Protein AF-A0A8H3GMM2-F1 (afdb_monomer)

Radius of gyration: 21.3 Å; Cα contacts (8 Å, |Δi|>4): 516; chains: 1; bounding box: 54×51×52 Å

Sequence (327 aa):
MKARFFEGESNNELSYSRAIATLKAYPKAIKDAGEVRKLPYIGPKIQKLIEEYLKTGKIAEAHKVTVSERFQVLSLLTQVHGVGAAKAREHYAVGHKTLQDLIKYYGAKAEAGTHLGIFAALQLHDEINTTIPREEVKTIAKNVFDELSTIQPGCEYTICGGYRRGKSYSNDIDIIFTHRKMGLERHLCTKFVERLKEIGMVKHVLNHSAYTSNHEGTHGHQHKSRACMDVLDKALVILKPKDSLHRRVDLIFAPYSVYWTAIVGWTGSKQFERDLRIHAKQQGLKFDSGGITRLRDSKPIVAYSEEEVFSKLGLKYVEPEFRNADV

Secondary structure (DSSP, 8-state):
-HHHHHHT-HHHHHHHHHHHHHHHT-SS---SGGGGTTSTT--HHHHHHHHHHHHHSS-HHHHHHHT-HHHHHHHHHTTSTT--HHHHHHHHHTT--SHHHHHHHHHHHHHTT--HHHHHHHHTHHHHTS-EEHHHHHHHHHHHHHHHHHHSTTEEEEE-HHHHTT-SEESSEEEEEEESSTTTTTTHHHHHHHHHHHTT-EEEEEEEE-HHHH----TTS----TT----SEEEEEEE--TTS--EEEEEEE--GGGHHHHHHHHH--HHHHHHHHHHHHHTTEEEETTEEEETTT--EE--SSHHHHHHHTT-----GGG-----

Nearest PDB structures (foldseek):
  4k4h-assembly2_E  TM=8.941E-01  e=8.086E-24  Homo sapiens
  4k4i-assembly3_I  TM=8.897E-01  e=7.648E-24  Homo sapiens
  4k4h-assembly3_I  TM=8.682E-01  e=5.787E-24  Homo sapiens
  3hw8-assembly1_A  TM=8.323E-01  e=1.130E-23  Homo sapiens
  5cj7-assembly1_A  TM=8.708E-01  e=2.185E-19  Homo sapiens

Solvent-accessible surface area (backbone atoms only — not comparable to full-atom values): 17585 Å² total; per-residue (Å²): 78,71,68,32,47,53,72,66,39,57,71,60,18,49,49,41,48,47,27,49,25,48,58,71,68,45,95,61,87,82,86,52,50,74,83,48,50,86,43,74,66,38,45,76,70,54,40,52,50,45,45,42,27,75,75,66,77,46,49,69,72,58,50,58,45,67,73,31,66,68,50,47,32,42,57,55,46,43,69,36,56,92,29,47,45,67,54,22,47,56,39,44,74,75,67,45,68,49,71,65,49,49,46,56,56,30,43,60,36,33,77,72,75,36,62,52,42,40,35,51,34,55,77,41,40,73,46,35,69,49,67,40,46,54,69,58,51,52,51,52,53,47,56,55,48,55,56,48,42,75,79,44,72,74,54,49,77,46,70,26,23,51,56,47,32,64,40,68,54,22,69,56,41,37,37,41,34,32,22,82,60,75,72,69,53,52,59,39,58,60,56,48,54,51,50,33,41,76,74,56,38,42,73,46,68,65,44,79,44,53,46,54,60,75,36,98,67,60,81,55,76,69,83,66,58,100,80,64,84,64,54,53,21,32,37,35,30,32,30,42,53,87,99,52,64,44,38,39,35,37,43,32,43,32,58,43,69,23,35,31,36,30,50,54,48,53,28,33,26,72,52,38,47,52,52,51,33,54,50,22,46,75,73,48,26,44,53,48,32,59,27,35,24,35,64,91,74,36,50,74,52,75,37,92,36,58,56,44,48,26,48,76,61,75,40,78,70,73,62,51,59,77,27,67,30,54,136

Mean predicted aligned error: 4.94 Å

Organism: NCBI:txid456999

InterPro domains:
  IPR002008 DNA polymerase family X, beta-like [PR00870] (41-58)
  IPR002008 DNA polymerase family X, beta-like [PR00870] (159-178)
  IPR002008 DNA polymerase family X, beta-like [PR00870] (247-255)
  IPR002008 DNA polymerase family X, beta-like [PR00870] (262-269)
  IPR002008 DNA polymerase family X, beta-like [PR00870] (306-323)
  IPR002054 DNA-directed DNA polymerase X [SM00483] (1-324)
  IPR002054 DNA-directed DNA polymerase X [cd00141] (3-323)
  IPR010996 Crossover junction endonuclease MUS81-like, HHH domain [PF14716] (10-58)
  IPR018944 DNA polymerase lambda, fingers domain [PF10391] (76-106)
  IPR022312 DNA polymerase family X [PR00869] (82-99)
  IPR022312 DNA polymerase family X [PR00869] (158-172)
  IPR022312 DNA polymerase family X [PR00869] (172-180)
  IPR022312 DNA polymerase family X [PR00869] (248-257)
  IPR022312 DNA polymerase family X [PR00869] (264-277)
  IPR022312 DNA polymerase family X [PR00869] (305-323)
  IPR022312 DNA polymerase family X [PTHR11276] (6-324)
  IPR027421 DNA polymerase lambda lyase domain superfamily [G3DSA:1.10.150.110] (1-67)
  IPR027421 DNA polymerase lambda lyase domain superfamily [SSF47802] (6-64)
  IPR028207 DNA polymerase beta, palm domain [PF14792] (132-255)
  IPR029398 DNA polymerase beta, thumb domain [PF14791] (262-324)

Foldseek 3Di:
DLVCQLVVVVVVVLLVLQVLLQQVPPPDDDLALVVCCPPPSCDPVNSVQVVCCNVPVDGPVVVVLVPDLSNQQLVQQCLQPPCGSVNSVVCVVVPNRDLVSVLVVVVVVVVVVPPVLSNVSSVQVVLLQPWAFLVRLVVVQVVLVVLLCVVPPQKDKDWAAPSQLPDRTHSATEMEIEHQPFPSLACSLVVSVVVCVVVPFFPDWNDWARQVNVDPDQPQDDPDDPPDQDRWTKTFTFTDPPPGGTYTYIYTYAYQQLRQLLRDQRNADPSLQVVLQVLQVVVQWGGHSSAIAGNVPRHGDGDNHNCRVQVVSVHGDDRSNSRCSGD

Structure (mmCIF, N/CA/C/O backbone):
data_AF-A0A8H3GMM2-F1
#
_entry.id   AF-A0A8H3GMM2-F1
#
loop_
_atom_site.group_PDB
_atom_site.id
_atom_site.type_symbol
_atom_site.label_atom_id
_atom_site.label_alt_id
_atom_site.label_comp_id
_atom_site.label_asym_id
_atom_site.label_entity_id
_atom_site.label_seq_id
_atom_site.pdbx_PDB_ins_code
_atom_site.Cartn_x
_atom_site.Cartn_y
_atom_site.Cartn_z
_atom_site.occupancy
_atom_site.B_iso_or_equiv
_atom_site.auth_seq_id
_atom_site.auth_comp_id
_atom_site.auth_asym_id
_atom_site.auth_atom_id
_atom_site.pdbx_PDB_model_num
ATOM 1 N N . MET A 1 1 ? -7.721 1.721 15.939 1.00 91.56 1 MET A N 1
ATOM 2 C CA . MET A 1 1 ? -6.695 1.220 14.994 1.00 91.56 1 MET A CA 1
ATOM 3 C C . MET A 1 1 ? -5.486 2.155 14.890 1.00 91.56 1 MET A C 1
ATOM 5 O O . MET A 1 1 ? -4.470 1.811 15.471 1.00 91.56 1 MET A O 1
ATOM 9 N N . LYS A 1 2 ? -5.577 3.336 14.243 1.00 93.38 2 LYS A N 1
ATOM 10 C CA . LYS A 1 2 ? -4.419 4.232 13.986 1.00 93.38 2 LYS A CA 1
ATOM 11 C C . LYS A 1 2 ? -3.572 4.573 15.223 1.00 93.38 2 LYS A C 1
ATOM 13 O O . LYS A 1 2 ? -2.356 4.510 15.150 1.00 93.38 2 LYS A O 1
ATOM 18 N N . ALA A 1 3 ? -4.196 4.841 16.372 1.00 94.75 3 ALA A N 1
ATOM 19 C CA . ALA A 1 3 ? -3.457 5.098 17.616 1.00 94.75 3 ALA A CA 1
ATOM 20 C C . ALA A 1 3 ? -2.520 3.936 17.992 1.00 94.75 3 ALA A C 1
ATOM 22 O O . ALA A 1 3 ? -1.364 4.144 18.323 1.00 94.75 3 ALA A O 1
ATOM 23 N N . ARG A 1 4 ? -3.006 2.696 17.858 1.00 95.31 4 ARG A N 1
ATOM 24 C CA . ARG A 1 4 ? -2.248 1.473 18.159 1.00 95.31 4 ARG A CA 1
ATOM 25 C C . ARG A 1 4 ? -1.063 1.305 17.203 1.00 95.31 4 ARG A C 1
ATOM 27 O O . ARG A 1 4 ? 0.028 0.967 17.643 1.00 95.31 4 ARG A O 1
ATOM 34 N N . PHE A 1 5 ? -1.259 1.628 15.922 1.00 93.81 5 PHE A N 1
ATOM 35 C CA . PHE A 1 5 ? -0.178 1.686 14.931 1.00 93.81 5 PHE A CA 1
ATOM 36 C C . PHE A 1 5 ? 0.909 2.698 15.335 1.00 93.81 5 PHE A C 1
ATOM 38 O O . PHE A 1 5 ? 2.096 2.367 15.342 1.00 93.81 5 PHE A O 1
ATOM 45 N N . PHE A 1 6 ? 0.511 3.909 15.737 1.00 95.12 6 PHE A N 1
ATOM 46 C CA . PHE A 1 6 ? 1.449 4.950 16.163 1.00 95.12 6 PHE A CA 1
ATOM 47 C C . PHE A 1 6 ? 2.220 4.594 17.432 1.00 95.12 6 PHE A C 1
ATOM 49 O O . PHE A 1 6 ? 3.385 4.964 17.530 1.00 95.12 6 PHE A O 1
ATOM 56 N N . GLU A 1 7 ? 1.642 3.811 18.342 1.00 94.56 7 GLU A N 1
ATOM 57 C CA . GLU A 1 7 ? 2.340 3.323 19.540 1.00 94.56 7 GLU A CA 1
ATOM 58 C C . GLU A 1 7 ? 3.123 2.017 19.318 1.00 94.56 7 GLU A C 1
ATOM 60 O O . GLU A 1 7 ? 3.817 1.545 20.211 1.00 94.56 7 GLU A O 1
ATOM 65 N N . GLY A 1 8 ? 3.073 1.424 18.119 1.00 92.81 8 GLY A N 1
ATOM 66 C CA . GLY A 1 8 ? 3.756 0.154 17.835 1.00 92.81 8 GLY A CA 1
ATOM 67 C C . GLY A 1 8 ? 3.056 -1.080 18.421 1.00 92.81 8 GLY A C 1
ATOM 68 O O . GLY A 1 8 ? 3.614 -2.177 18.411 1.00 92.81 8 GLY A O 1
ATOM 69 N N . GLU A 1 9 ? 1.810 -0.936 18.870 1.00 93.88 9 GLU A N 1
ATOM 70 C CA . GLU A 1 9 ? 0.962 -2.002 19.411 1.00 93.88 9 GLU A CA 1
ATOM 71 C C . GLU A 1 9 ? 0.343 -2.842 18.274 1.00 93.88 9 GLU A C 1
ATOM 73 O O . GLU A 1 9 ? -0.871 -2.864 18.055 1.00 93.88 9 GLU A O 1
ATOM 78 N N . SER A 1 10 ? 1.196 -3.531 17.511 1.00 90.19 10 SER A N 1
ATOM 79 C CA . SER A 1 10 ? 0.830 -4.218 16.257 1.00 90.19 10 SER A CA 1
ATOM 80 C C . SER A 1 10 ? -0.279 -5.275 16.396 1.00 90.19 10 SER A C 1
ATOM 82 O O . SER A 1 10 ? -1.122 -5.414 15.506 1.00 90.19 10 SER A O 1
ATOM 84 N N . ASN A 1 11 ? -0.331 -6.002 17.518 1.00 91.44 11 ASN A N 1
ATOM 85 C CA . ASN A 1 11 ? -1.394 -6.978 17.787 1.00 91.44 11 ASN A CA 1
ATOM 86 C C . ASN A 1 11 ? -2.755 -6.295 17.977 1.00 91.44 11 ASN A C 1
ATOM 88 O O . ASN A 1 11 ? -3.771 -6.753 17.449 1.00 91.44 11 ASN A O 1
ATOM 92 N N . ASN A 1 12 ? -2.777 -5.178 18.705 1.00 92.88 12 ASN A N 1
ATOM 93 C CA . ASN A 1 12 ? -3.987 -4.401 18.936 1.00 92.88 12 ASN A CA 1
ATOM 94 C C . ASN A 1 12 ? -4.443 -3.722 17.646 1.00 92.88 12 ASN A C 1
ATOM 96 O O . ASN A 1 12 ? -5.627 -3.783 17.326 1.00 92.88 12 ASN A O 1
ATOM 100 N N . GLU A 1 13 ? -3.518 -3.120 16.891 1.00 93.69 13 GLU A N 1
ATOM 101 C CA . GLU A 1 13 ? -3.788 -2.574 15.557 1.00 93.69 13 GLU A CA 1
ATOM 102 C C . GLU A 1 13 ? -4.506 -3.610 14.687 1.00 93.69 13 GLU A C 1
ATOM 104 O O . GLU A 1 13 ? -5.616 -3.343 14.232 1.00 93.69 13 GLU A O 1
ATOM 109 N N . LEU A 1 14 ? -3.921 -4.804 14.546 1.00 92.31 14 LEU A N 1
ATOM 110 C CA . LEU A 1 14 ? -4.480 -5.885 13.739 1.00 92.31 14 LEU A CA 1
ATOM 111 C C . LEU A 1 14 ? -5.877 -6.312 14.195 1.00 92.31 14 LEU A C 1
ATOM 113 O O . LEU A 1 14 ? -6.745 -6.558 13.360 1.00 92.31 14 LEU A O 1
ATOM 117 N N . SER A 1 15 ? -6.089 -6.431 15.507 1.00 94.12 15 SER A N 1
ATOM 118 C CA . SER A 1 15 ? -7.394 -6.798 16.064 1.00 94.12 15 SER A CA 1
ATOM 119 C C . SER A 1 15 ? -8.472 -5.797 15.635 1.00 94.12 15 SER A C 1
ATOM 121 O O . SER A 1 15 ? -9.523 -6.194 15.131 1.00 94.12 15 SER A O 1
ATOM 123 N N . TYR A 1 16 ? -8.172 -4.494 15.715 1.00 95.38 16 TYR A N 1
ATOM 124 C CA . TYR A 1 16 ? -9.073 -3.462 15.202 1.00 95.38 16 TYR A CA 1
ATOM 125 C C . TYR A 1 16 ? -9.248 -3.530 13.679 1.00 95.38 16 TYR A C 1
ATOM 127 O O . TYR A 1 16 ? -10.376 -3.401 13.218 1.00 95.38 16 TYR A O 1
ATOM 135 N N . SER A 1 17 ? -8.181 -3.734 12.897 1.00 94.94 17 SER A N 1
ATOM 136 C CA . SER A 1 17 ? -8.274 -3.827 11.428 1.00 94.94 17 SER A CA 1
ATOM 137 C C . SER A 1 17 ? -9.192 -4.966 10.982 1.00 94.94 17 SER A C 1
ATOM 139 O O . SER A 1 17 ? -10.033 -4.779 10.109 1.00 94.94 17 SER A O 1
ATOM 141 N N . ARG A 1 18 ? -9.087 -6.133 11.626 1.00 95.69 18 ARG A N 1
ATOM 142 C CA . ARG A 1 18 ? -9.942 -7.294 11.346 1.00 95.69 18 ARG A CA 1
ATOM 143 C C . ARG A 1 18 ? -11.395 -7.080 11.747 1.00 95.69 18 ARG A C 1
ATOM 145 O O . ARG A 1 18 ? -12.295 -7.467 11.002 1.00 95.69 18 ARG A O 1
ATOM 152 N N . ALA A 1 19 ? -11.629 -6.450 12.897 1.00 96.00 19 ALA A N 1
ATOM 153 C CA . ALA A 1 19 ? -12.972 -6.064 13.305 1.00 96.00 19 ALA A CA 1
ATOM 154 C C . ALA A 1 19 ? -13.592 -5.088 12.292 1.00 96.00 19 ALA A C 1
ATOM 156 O O .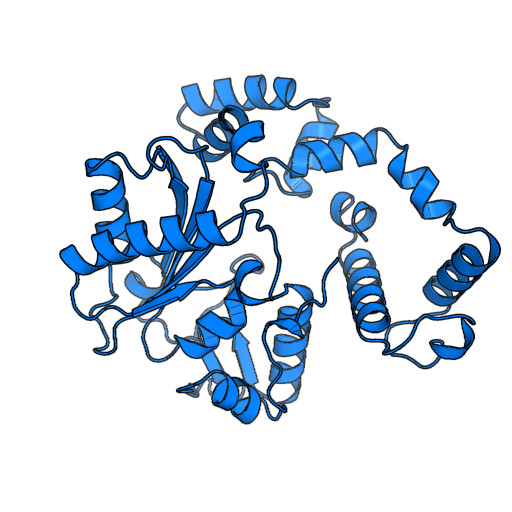 ALA A 1 19 ? -14.711 -5.307 11.847 1.00 96.00 19 ALA A O 1
ATOM 157 N N . ILE A 1 20 ? -12.847 -4.063 11.861 1.00 95.81 20 ILE A N 1
ATOM 158 C CA . ILE A 1 20 ? -13.296 -3.104 10.841 1.00 95.81 20 ILE A CA 1
ATOM 159 C C . ILE A 1 20 ? -13.638 -3.822 9.533 1.00 95.81 20 ILE A C 1
ATOM 161 O O . ILE A 1 20 ? -14.737 -3.633 9.025 1.00 95.81 20 ILE A O 1
ATOM 165 N N . ALA A 1 21 ? -12.750 -4.679 9.021 1.00 96.25 21 ALA A N 1
ATOM 166 C CA . ALA A 1 21 ? -12.996 -5.442 7.796 1.00 96.25 21 ALA A CA 1
ATOM 167 C C . ALA A 1 21 ? -14.279 -6.284 7.887 1.00 96.25 21 ALA A C 1
ATOM 169 O O . ALA A 1 21 ? -15.097 -6.280 6.969 1.00 96.25 21 ALA A O 1
ATOM 170 N N . THR A 1 22 ? -14.484 -6.949 9.026 1.00 95.88 22 THR A N 1
ATOM 171 C CA . THR A 1 22 ? -15.677 -7.766 9.287 1.00 95.88 22 THR A CA 1
ATOM 172 C C . THR A 1 22 ? -16.950 -6.923 9.294 1.00 95.88 22 THR A C 1
ATOM 174 O O . THR A 1 22 ? -17.943 -7.305 8.682 1.00 95.88 22 THR A O 1
ATOM 177 N N . LEU A 1 23 ? -16.923 -5.759 9.950 1.00 95.62 23 LEU A N 1
ATOM 178 C CA . LEU A 1 23 ? -18.069 -4.850 10.002 1.00 95.62 23 LEU A CA 1
ATOM 179 C C . LEU A 1 23 ? -18.362 -4.218 8.633 1.00 95.62 23 LEU A C 1
ATOM 181 O O . LEU A 1 23 ? -19.525 -4.090 8.273 1.00 95.62 23 LEU A O 1
ATOM 185 N N . LYS A 1 24 ? -17.335 -3.875 7.841 1.00 94.81 24 LYS A N 1
ATOM 186 C CA . LYS A 1 24 ? -17.501 -3.351 6.471 1.00 94.81 24 LYS A CA 1
ATOM 187 C C . LYS A 1 24 ? -18.131 -4.366 5.520 1.00 94.81 24 LYS A C 1
ATOM 189 O O . LYS A 1 24 ? -18.857 -3.973 4.616 1.00 94.81 24 LYS A O 1
ATOM 194 N N . ALA A 1 25 ? -17.835 -5.649 5.711 1.00 94.06 25 ALA A N 1
ATOM 195 C CA . ALA A 1 25 ? -18.414 -6.731 4.921 1.00 94.06 25 ALA A CA 1
ATOM 196 C C . ALA A 1 25 ? -19.846 -7.093 5.354 1.00 94.06 25 ALA A C 1
ATOM 198 O O . ALA A 1 25 ? -20.497 -7.908 4.701 1.00 94.06 25 ALA A O 1
ATOM 199 N N . TYR A 1 26 ? -20.343 -6.525 6.458 1.00 95.25 26 TYR A N 1
ATOM 200 C CA . TYR A 1 26 ? -21.696 -6.796 6.920 1.00 95.25 26 TYR A CA 1
ATOM 201 C C . TYR A 1 26 ? -22.717 -6.171 5.948 1.00 95.25 26 TYR A C 1
ATOM 203 O O . TYR A 1 26 ? -22.625 -4.982 5.647 1.00 95.25 26 TYR A O 1
ATOM 211 N N . PRO A 1 27 ? -23.702 -6.936 5.440 1.00 94.06 27 PRO A N 1
ATOM 212 C CA . PRO A 1 27 ? -24.481 -6.547 4.258 1.00 94.06 27 PRO A CA 1
ATOM 213 C C . PRO A 1 27 ? -25.530 -5.452 4.502 1.00 94.06 27 PRO A C 1
ATOM 215 O O . PRO A 1 27 ? -26.205 -5.023 3.570 1.00 94.06 27 PRO A O 1
ATOM 218 N N . LYS A 1 28 ? -25.724 -5.021 5.749 1.00 94.94 28 LYS A N 1
ATOM 219 C CA . LYS A 1 28 ? -26.741 -4.040 6.139 1.00 94.94 28 LYS A CA 1
ATOM 220 C C . LYS A 1 28 ? -26.215 -3.139 7.249 1.00 94.94 28 LYS A C 1
ATOM 222 O O . LYS A 1 28 ? -25.265 -3.488 7.940 1.00 94.94 28 LYS A O 1
ATOM 227 N N . ALA A 1 29 ? -26.860 -1.996 7.458 1.00 95.00 29 ALA A N 1
ATOM 228 C CA . ALA A 1 29 ? -26.566 -1.161 8.616 1.00 95.00 29 ALA A CA 1
ATOM 229 C C . ALA A 1 29 ? -26.863 -1.928 9.918 1.00 95.00 29 ALA A C 1
ATOM 231 O O . ALA A 1 29 ? -27.947 -2.493 10.071 1.00 95.00 29 ALA A O 1
ATOM 232 N N . ILE A 1 30 ? -25.900 -1.932 10.839 1.00 96.06 30 ILE A N 1
ATOM 233 C CA . ILE A 1 30 ? -26.022 -2.558 12.159 1.00 96.06 30 ILE A CA 1
ATOM 234 C C . ILE A 1 30 ? -26.912 -1.660 13.018 1.00 96.06 30 ILE A C 1
ATOM 236 O O . ILE A 1 30 ? -26.599 -0.480 13.180 1.00 96.06 30 ILE A O 1
ATOM 240 N N . LYS A 1 31 ? -28.011 -2.196 13.554 1.00 95.38 31 LYS A N 1
ATOM 241 C CA . LYS A 1 31 ? -28.937 -1.455 14.427 1.00 95.38 31 LYS A CA 1
ATOM 242 C C . LYS A 1 31 ? -28.858 -1.925 15.872 1.00 95.38 31 LYS A C 1
ATOM 244 O O . LYS A 1 31 ? -29.124 -1.145 16.779 1.00 95.38 31 LYS A O 1
ATOM 249 N N . ASP A 1 32 ? -28.455 -3.174 16.069 1.00 93.88 32 ASP A N 1
ATOM 250 C CA . ASP A 1 32 ? -28.195 -3.775 17.367 1.00 93.88 32 ASP A CA 1
ATOM 251 C C . ASP A 1 32 ? -26.827 -4.476 17.379 1.00 93.88 32 ASP A C 1
ATOM 253 O O . ASP A 1 32 ? -26.435 -5.153 16.425 1.00 93.88 32 ASP A O 1
ATOM 257 N N . ALA A 1 33 ? -26.074 -4.330 18.470 1.00 91.94 33 ALA A N 1
ATOM 258 C CA . ALA A 1 33 ? -24.736 -4.916 18.575 1.00 91.94 33 ALA A CA 1
ATOM 259 C C . ALA A 1 33 ? -24.755 -6.454 18.628 1.00 91.94 33 ALA A C 1
ATOM 261 O O . ALA A 1 33 ? -23.770 -7.106 18.264 1.00 91.94 33 ALA A O 1
ATOM 262 N N . GLY A 1 34 ? -25.878 -7.048 19.040 1.00 93.19 34 GLY A N 1
ATOM 263 C CA . GLY A 1 34 ? -26.109 -8.485 19.008 1.00 93.19 34 GLY A CA 1
ATOM 264 C C . GLY A 1 34 ? -26.105 -9.064 17.591 1.00 93.19 34 GLY A C 1
ATOM 265 O O . GLY A 1 34 ? -25.682 -10.210 17.424 1.00 93.19 34 GLY A O 1
ATOM 266 N N . GLU A 1 35 ? -26.458 -8.274 16.566 1.00 93.62 35 GLU A N 1
ATOM 267 C CA . GLU A 1 35 ? -26.473 -8.696 15.152 1.00 93.62 35 GLU A CA 1
ATOM 268 C C . GLU A 1 35 ? -25.104 -9.177 14.654 1.00 93.62 35 GLU A C 1
ATOM 270 O O . GLU A 1 35 ? -25.020 -10.037 13.775 1.00 93.62 35 GLU A O 1
ATOM 275 N N . VAL A 1 36 ? -24.028 -8.629 15.225 1.00 93.75 36 VAL A N 1
ATOM 276 C CA . VAL A 1 36 ? -22.644 -8.888 14.808 1.00 93.75 36 VAL A CA 1
ATOM 277 C C . VAL A 1 36 ? -21.814 -9.607 15.867 1.00 93.75 36 VAL A C 1
ATOM 279 O O . VAL A 1 36 ? -20.653 -9.929 15.631 1.00 93.75 36 VAL A O 1
ATOM 282 N N . ARG A 1 37 ? -22.401 -9.926 17.026 1.00 92.81 37 ARG A N 1
ATOM 283 C CA . ARG A 1 37 ? -21.697 -10.540 18.164 1.00 92.81 37 ARG A CA 1
ATOM 284 C C . ARG A 1 37 ? -21.054 -11.892 17.838 1.00 92.81 37 ARG A C 1
ATOM 286 O O . ARG A 1 37 ? -20.051 -12.253 18.442 1.00 92.81 37 ARG A O 1
ATOM 293 N N . LYS A 1 38 ? -21.646 -12.656 16.915 1.00 93.31 38 LYS A N 1
ATOM 294 C CA . LYS A 1 38 ? -21.134 -13.971 16.487 1.00 93.31 38 LYS A CA 1
ATOM 295 C C . LYS A 1 38 ? -20.146 -13.886 15.319 1.00 93.31 38 LYS A C 1
ATOM 297 O O . LYS A 1 38 ? -19.625 -14.918 14.903 1.00 93.31 38 LYS A O 1
ATOM 302 N N . LEU A 1 39 ? -19.910 -12.694 14.770 1.00 95.38 39 LEU A N 1
ATOM 303 C CA . LEU A 1 39 ? -18.977 -12.522 13.664 1.00 95.38 39 LEU A CA 1
ATOM 304 C C . LEU A 1 39 ? -17.525 -12.653 14.146 1.00 95.38 39 LEU A C 1
ATOM 306 O O . LEU A 1 39 ? -17.208 -12.300 15.288 1.00 95.38 39 LEU A O 1
ATOM 310 N N . PRO A 1 40 ? -16.620 -13.151 13.286 1.00 94.31 40 PRO A N 1
ATOM 311 C CA . PRO A 1 40 ? -15.216 -13.290 13.640 1.00 94.31 40 PRO A CA 1
ATOM 312 C C . PRO A 1 40 ? -14.616 -11.937 14.036 1.00 94.31 40 PRO A C 1
ATOM 314 O O . PRO A 1 40 ? -14.974 -10.891 13.507 1.00 94.31 40 PRO A O 1
ATOM 317 N N . TYR A 1 41 ? -13.678 -11.959 14.983 1.00 95.12 41 TYR A N 1
ATOM 318 C CA . TYR A 1 41 ? -12.952 -10.773 15.461 1.00 95.12 41 TYR A CA 1
ATOM 319 C C . TYR A 1 41 ? -13.798 -9.707 16.190 1.00 95.12 41 TYR A C 1
ATOM 321 O O . TYR A 1 41 ? -13.239 -8.717 16.666 1.00 95.12 41 TYR A O 1
ATOM 329 N N . ILE A 1 42 ? -15.104 -9.924 16.381 1.00 96.31 42 ILE A N 1
ATOM 330 C CA . ILE A 1 42 ? -15.968 -9.070 17.207 1.00 96.31 42 ILE A CA 1
ATOM 331 C C . ILE A 1 42 ? -15.972 -9.590 18.649 1.00 96.31 42 ILE A C 1
ATOM 333 O O . ILE A 1 42 ? -16.863 -10.306 19.094 1.00 96.31 42 ILE A O 1
ATOM 337 N N . GLY A 1 43 ? -14.918 -9.250 19.394 1.00 93.94 43 GLY A N 1
ATOM 338 C CA . GLY A 1 43 ? -14.815 -9.579 20.820 1.00 93.94 43 GLY A CA 1
ATOM 339 C C . GLY A 1 43 ? -15.625 -8.634 21.727 1.00 93.94 43 GLY A C 1
ATOM 340 O O . GLY A 1 43 ? -16.078 -7.581 21.271 1.00 93.94 43 GLY A O 1
ATOM 341 N N . PRO A 1 44 ? -15.716 -8.922 23.044 1.00 94.12 44 PRO A N 1
ATOM 342 C CA . PRO A 1 44 ? -16.496 -8.122 23.997 1.00 94.12 44 PRO A CA 1
ATOM 343 C C . PRO A 1 44 ? -16.139 -6.631 24.009 1.00 94.12 44 PRO A C 1
ATOM 345 O O . PRO A 1 44 ? -17.014 -5.786 24.172 1.00 94.12 44 PRO A O 1
ATOM 348 N N . LYS A 1 45 ? -14.857 -6.285 23.805 1.00 94.31 45 LYS A N 1
ATOM 349 C CA . LYS A 1 45 ? -14.433 -4.881 23.695 1.00 94.31 45 LYS A CA 1
ATOM 350 C C . LYS A 1 45 ? -15.047 -4.205 22.467 1.00 94.31 45 LYS A C 1
ATOM 352 O O . LYS A 1 45 ? -15.588 -3.118 22.599 1.00 94.31 45 LYS A O 1
ATOM 357 N N . ILE A 1 46 ? -14.960 -4.829 21.290 1.00 95.69 46 ILE A N 1
ATOM 358 C CA . ILE A 1 46 ? -15.510 -4.263 20.050 1.00 95.69 46 ILE A CA 1
ATOM 359 C C . ILE A 1 46 ? -17.031 -4.157 20.147 1.00 95.69 46 ILE A C 1
ATOM 361 O O . ILE A 1 46 ? -17.579 -3.126 19.781 1.00 95.69 46 ILE A O 1
ATOM 365 N N . GLN A 1 47 ? -17.692 -5.167 20.716 1.00 95.56 47 GLN A N 1
ATOM 366 C CA . GLN A 1 47 ? -19.134 -5.141 20.946 1.00 95.56 47 GLN A CA 1
ATOM 367 C C . GLN A 1 47 ? -19.554 -3.920 21.783 1.00 95.56 47 GLN A C 1
ATOM 369 O O . GLN A 1 47 ? -20.417 -3.164 21.352 1.00 95.56 47 GLN A O 1
ATOM 374 N N . LYS A 1 48 ? -18.877 -3.655 22.909 1.00 96.31 48 LYS A N 1
ATOM 375 C CA . LYS A 1 48 ? -19.143 -2.465 23.738 1.00 96.31 48 LYS A CA 1
ATOM 376 C C . LYS A 1 48 ? -18.955 -1.149 22.977 1.00 96.31 48 LYS A C 1
ATOM 378 O O . LYS A 1 48 ? -19.728 -0.221 23.178 1.00 96.31 48 LYS A O 1
ATOM 383 N N . LEU A 1 49 ? -17.949 -1.064 22.102 1.00 96.69 49 LEU A N 1
ATOM 384 C CA . LEU A 1 49 ? -17.726 0.129 21.273 1.00 96.69 49 LEU A CA 1
ATOM 385 C C . LEU A 1 49 ? -18.850 0.331 20.245 1.00 96.69 49 LEU A C 1
ATOM 387 O O . LEU A 1 49 ? -19.225 1.467 19.969 1.00 96.69 49 LEU A O 1
ATOM 391 N N . ILE A 1 50 ? -19.394 -0.756 19.690 1.00 96.62 50 ILE A N 1
ATOM 392 C CA . ILE A 1 50 ? -20.554 -0.706 18.788 1.00 96.62 50 ILE A CA 1
ATOM 393 C C . ILE A 1 50 ? -21.793 -0.242 19.563 1.00 96.62 50 ILE A C 1
ATOM 395 O O . ILE A 1 50 ? -22.470 0.675 19.115 1.00 96.62 50 ILE A O 1
ATOM 399 N N . GLU A 1 51 ? -22.056 -0.812 20.742 1.00 97.00 51 GLU A N 1
ATOM 400 C CA . GLU A 1 51 ? -23.169 -0.411 21.621 1.00 97.00 51 GLU A CA 1
ATOM 401 C C . GLU A 1 51 ? -23.085 1.076 22.006 1.00 97.00 51 GLU A C 1
ATOM 403 O O . GLU A 1 51 ? -24.074 1.804 21.916 1.00 97.00 51 GLU A O 1
ATOM 408 N N . GLU A 1 52 ? -21.895 1.550 22.387 1.00 97.81 52 GLU A N 1
ATOM 409 C CA . GLU A 1 52 ? -21.643 2.959 22.705 1.00 97.81 52 GLU A CA 1
ATOM 410 C C . GLU A 1 52 ? -21.938 3.871 21.508 1.00 97.81 52 GLU A C 1
ATOM 412 O O . GLU A 1 52 ? -22.627 4.887 21.659 1.00 97.81 52 GLU A O 1
ATOM 417 N N . TYR A 1 53 ? -21.462 3.497 20.317 1.00 97.31 53 TYR A N 1
ATOM 418 C CA . TYR A 1 53 ? -21.686 4.270 19.101 1.00 97.31 53 TYR A CA 1
ATOM 419 C C . TYR A 1 53 ? -23.167 4.309 18.713 1.00 97.31 53 TYR A C 1
ATOM 421 O O . TYR A 1 53 ? -23.685 5.384 18.426 1.00 97.31 53 TYR A O 1
ATOM 429 N N . LEU A 1 54 ? -23.870 3.174 18.769 1.00 97.25 54 LEU A N 1
ATOM 430 C CA . LEU A 1 54 ? -25.306 3.110 18.481 1.00 97.25 54 LEU A CA 1
ATOM 431 C C . LEU A 1 54 ? -26.127 3.967 19.455 1.00 97.25 54 LEU A C 1
ATOM 433 O O . LEU A 1 54 ? -27.102 4.592 19.049 1.00 97.25 54 LEU A O 1
ATOM 437 N N . LYS A 1 55 ? -25.720 4.036 20.729 1.00 97.31 55 LYS A N 1
ATOM 438 C CA . LYS A 1 55 ? -26.413 4.826 21.755 1.00 97.31 55 LYS A CA 1
ATOM 439 C C . LYS A 1 55 ? -26.108 6.323 21.683 1.00 97.31 55 LYS A C 1
ATOM 441 O O . LYS A 1 55 ? -26.979 7.135 21.981 1.00 97.31 55 LYS A O 1
ATOM 446 N N . THR A 1 56 ? -24.865 6.697 21.386 1.00 97.06 56 THR A N 1
ATOM 447 C CA . THR A 1 56 ? -24.380 8.077 21.588 1.00 97.06 56 THR A CA 1
ATOM 448 C C . THR A 1 56 ? -23.936 8.788 20.310 1.00 97.06 56 THR A C 1
ATOM 450 O O . THR A 1 56 ? -23.655 9.985 20.352 1.00 97.06 56 THR A O 1
ATOM 453 N N . GLY A 1 57 ? -23.822 8.069 19.191 1.00 96.62 57 GLY A N 1
ATOM 454 C CA . GLY A 1 57 ? -23.259 8.563 17.931 1.00 96.62 57 GLY A CA 1
ATOM 455 C C . GLY A 1 57 ? -21.741 8.774 17.954 1.00 96.62 57 GLY A C 1
ATOM 456 O O . GLY A 1 57 ? -21.169 9.258 16.978 1.00 96.62 57 GLY A O 1
ATOM 457 N N . LYS A 1 58 ? -21.062 8.441 19.059 1.00 96.38 58 LYS A N 1
ATOM 458 C CA . LYS A 1 58 ? -19.620 8.644 19.248 1.00 96.38 58 LYS A CA 1
ATOM 459 C C . LYS A 1 58 ? -19.000 7.533 20.091 1.00 96.38 58 LYS A C 1
ATOM 461 O O . LYS A 1 58 ? -19.690 6.732 20.700 1.00 96.38 58 LYS A O 1
ATOM 466 N N . ILE A 1 59 ? -17.671 7.492 20.099 1.00 96.88 59 ILE A N 1
ATOM 467 C CA . ILE A 1 59 ? -16.882 6.597 20.951 1.00 96.88 59 ILE A CA 1
ATOM 468 C C . ILE A 1 59 ? -15.927 7.470 21.763 1.00 96.88 59 ILE A C 1
ATOM 470 O O . ILE A 1 59 ? -15.048 8.124 21.192 1.00 96.88 59 ILE A O 1
ATOM 474 N N . ALA A 1 60 ? -16.074 7.486 23.086 1.00 96.50 60 ALA A N 1
ATOM 475 C CA . ALA A 1 60 ? -15.308 8.349 23.980 1.00 96.50 60 ALA A CA 1
ATOM 476 C C . ALA A 1 60 ? -13.796 8.066 23.921 1.00 96.50 60 ALA A C 1
ATOM 478 O O . ALA A 1 60 ? -13.003 9.008 23.858 1.00 96.50 60 ALA A O 1
ATOM 479 N N . GLU A 1 61 ? -13.386 6.786 23.863 1.00 94.88 61 GLU A N 1
ATOM 480 C CA . GLU A 1 61 ? -11.969 6.399 23.690 1.00 94.88 61 GLU A CA 1
ATOM 481 C C . GLU A 1 61 ? -11.399 7.002 22.395 1.00 94.88 61 GLU A C 1
ATOM 483 O O . GLU A 1 61 ? -10.304 7.564 22.404 1.00 94.88 61 GLU A O 1
ATOM 488 N N . ALA A 1 62 ? -12.149 6.931 21.290 1.00 94.75 62 ALA A N 1
ATOM 489 C CA . ALA A 1 62 ? -11.711 7.458 20.002 1.00 94.75 62 ALA A CA 1
ATOM 490 C C . ALA A 1 62 ? -11.588 8.985 20.037 1.00 94.75 62 ALA A C 1
ATOM 492 O O . ALA A 1 62 ? -10.571 9.516 19.596 1.00 94.75 62 ALA A O 1
ATOM 493 N N . HIS A 1 63 ? -12.567 9.682 20.624 1.00 95.25 63 HIS A N 1
ATOM 494 C CA . HIS A 1 63 ? -12.522 11.136 20.755 1.00 95.25 63 HIS A CA 1
ATOM 495 C C . HIS A 1 63 ? -11.309 11.598 21.576 1.00 95.25 63 HIS A C 1
ATOM 497 O O . HIS A 1 63 ? -10.526 12.422 21.101 1.00 95.25 63 HIS A O 1
ATOM 503 N N . LYS A 1 64 ? -11.088 10.995 22.755 1.00 96.50 64 LYS A N 1
ATOM 504 C CA . LYS A 1 64 ? -9.932 11.289 23.619 1.00 96.50 64 LYS A CA 1
ATOM 505 C C . LYS A 1 64 ? -8.602 11.112 22.883 1.00 96.50 64 LYS A C 1
ATOM 507 O O . LYS A 1 64 ? -7.697 11.925 23.041 1.00 96.50 64 LYS A O 1
ATOM 512 N N . VAL A 1 65 ? -8.485 10.066 22.065 1.00 95.75 65 VAL A N 1
ATOM 513 C CA . VAL A 1 65 ? -7.297 9.838 21.233 1.00 95.75 65 VAL A CA 1
ATOM 514 C C . VAL A 1 65 ? -7.140 10.941 20.186 1.00 95.75 65 VAL A C 1
ATOM 516 O O . VAL A 1 65 ? -6.053 11.499 20.069 1.00 95.75 65 VAL A O 1
ATOM 519 N N . THR A 1 66 ? -8.203 11.286 19.451 1.00 94.31 66 THR A N 1
ATOM 520 C CA . THR A 1 66 ? -8.128 12.256 18.339 1.00 94.31 66 THR A CA 1
ATOM 521 C C . THR A 1 66 ? -7.756 13.676 18.764 1.00 94.31 66 THR A C 1
ATOM 523 O O . THR A 1 66 ? -7.162 14.406 17.973 1.00 94.31 66 THR A O 1
ATOM 526 N N . VAL A 1 67 ? -8.063 14.064 20.005 1.00 96.19 67 VAL A N 1
ATOM 527 C CA . VAL A 1 67 ? -7.713 15.389 20.548 1.00 96.19 67 VAL A CA 1
ATOM 528 C C . VAL A 1 67 ? -6.338 15.427 21.222 1.00 96.19 67 VAL A C 1
ATOM 530 O O . VAL A 1 67 ? -5.883 16.494 21.617 1.00 96.19 67 VAL A O 1
ATOM 533 N N . SER A 1 68 ? -5.666 14.281 21.384 1.00 97.31 68 SER A N 1
ATOM 534 C CA . SER A 1 68 ? -4.349 14.248 22.026 1.00 97.31 68 SER A CA 1
ATOM 535 C C . SER A 1 68 ? -3.260 14.798 21.100 1.00 97.31 68 SER A C 1
ATOM 537 O O . SER A 1 68 ? -3.163 14.384 19.943 1.00 97.31 68 SER A O 1
ATOM 539 N N . GLU A 1 69 ? -2.397 15.674 21.632 1.00 97.44 69 GLU A N 1
ATOM 540 C CA . GLU A 1 69 ? -1.265 16.256 20.889 1.00 97.44 69 GLU A CA 1
ATOM 541 C C . GLU A 1 69 ? -0.409 15.157 20.251 1.00 97.44 69 GLU A C 1
ATOM 543 O O . GLU A 1 69 ? -0.121 15.189 19.058 1.00 97.44 69 GLU A O 1
ATOM 548 N N . ARG A 1 70 ? -0.074 14.120 21.028 1.00 97.19 70 ARG A N 1
ATOM 549 C CA . ARG A 1 70 ? 0.728 12.994 20.551 1.00 97.19 70 ARG A CA 1
ATOM 550 C C . ARG A 1 70 ? 0.107 12.314 19.334 1.00 97.19 70 ARG A C 1
ATOM 552 O O . ARG A 1 70 ? 0.811 12.065 18.360 1.00 97.19 70 ARG A O 1
ATOM 559 N N . PHE A 1 71 ? -1.193 12.020 19.357 1.00 97.56 71 PHE A N 1
ATOM 560 C CA . PHE A 1 71 ? -1.853 11.402 18.207 1.00 97.56 71 PHE A CA 1
ATOM 561 C C . PHE A 1 71 ? -1.848 12.329 16.989 1.00 97.56 71 PHE A C 1
ATOM 563 O O . PHE A 1 71 ? -1.585 11.863 15.884 1.00 97.56 71 PHE A O 1
ATOM 570 N N . GLN A 1 72 ? -2.117 13.621 17.185 1.00 98.00 72 GLN A N 1
ATOM 571 C CA . GLN A 1 72 ? -2.145 14.609 16.106 1.00 98.00 72 GLN A CA 1
ATOM 572 C C . GLN A 1 72 ? -0.771 14.769 15.456 1.00 98.00 72 GLN A C 1
ATOM 574 O O . GLN A 1 72 ? -0.664 14.668 14.236 1.00 98.00 72 GLN A O 1
ATOM 579 N N . VAL A 1 73 ? 0.286 14.915 16.259 1.00 98.12 73 VAL A N 1
ATOM 580 C CA . VAL A 1 73 ? 1.657 15.023 15.756 1.00 98.12 73 VAL A CA 1
ATOM 581 C C . VAL A 1 73 ? 2.075 13.733 15.058 1.00 98.12 73 VAL A C 1
ATOM 583 O O . VAL A 1 73 ? 2.491 13.780 13.908 1.00 98.12 73 VAL A O 1
ATOM 586 N N . LEU A 1 74 ? 1.918 12.561 15.684 1.00 97.88 74 LEU A N 1
ATOM 587 C CA . LEU A 1 74 ? 2.292 11.297 15.033 1.00 97.88 74 LEU A CA 1
ATOM 588 C C . LEU A 1 74 ? 1.488 11.068 13.743 1.00 97.88 74 LEU A C 1
ATOM 590 O O . LEU A 1 74 ? 2.041 10.596 12.749 1.00 97.88 74 LEU A O 1
ATOM 594 N N . SER A 1 75 ? 0.210 11.455 13.718 1.00 96.50 75 SER A N 1
ATOM 595 C CA . SER A 1 75 ? -0.603 11.404 12.504 1.00 96.50 75 SER A CA 1
ATOM 596 C C . SER A 1 75 ? -0.119 12.365 11.423 1.00 96.50 75 SER A C 1
ATOM 598 O O . SER A 1 75 ? -0.197 11.996 10.258 1.00 96.50 75 SER A O 1
ATOM 600 N N . LEU A 1 76 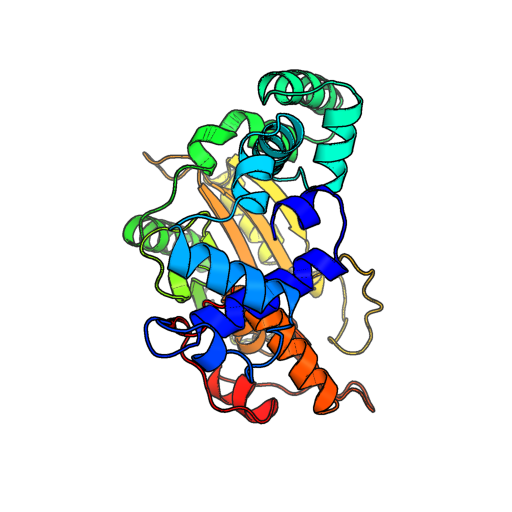? 0.355 13.560 11.778 1.00 96.25 76 LEU A N 1
ATOM 601 C CA . LEU A 1 76 ? 0.920 14.524 10.835 1.00 96.25 76 LEU A CA 1
ATOM 602 C C . LEU A 1 76 ? 2.248 14.013 10.269 1.00 96.25 76 LEU A C 1
ATOM 604 O O . LEU A 1 76 ? 2.411 13.910 9.059 1.00 96.25 76 LEU A O 1
ATOM 608 N N . LEU A 1 77 ? 3.185 13.623 11.136 1.00 96.62 77 LEU A N 1
ATOM 609 C CA . LEU A 1 77 ? 4.527 13.218 10.712 1.00 96.62 77 LEU A CA 1
ATOM 610 C C . LEU A 1 77 ? 4.506 11.956 9.839 1.00 96.62 77 LEU A C 1
ATOM 612 O O . LEU A 1 77 ? 5.333 11.816 8.944 1.00 96.62 77 LEU A O 1
ATOM 616 N N . THR A 1 78 ? 3.554 11.046 10.067 1.00 95.44 78 THR A N 1
ATOM 617 C CA . THR A 1 78 ? 3.410 9.822 9.257 1.00 95.44 78 THR A CA 1
ATOM 618 C C . THR A 1 78 ? 2.766 10.035 7.884 1.00 95.44 78 THR A C 1
ATOM 620 O O . THR A 1 78 ? 2.735 9.094 7.092 1.00 95.44 78 THR A O 1
ATOM 623 N N . GLN A 1 79 ? 2.277 11.241 7.570 1.00 92.75 79 GLN A N 1
ATOM 624 C CA . GLN A 1 79 ? 1.849 11.599 6.207 1.00 92.75 79 GLN A CA 1
ATOM 625 C C . GLN A 1 79 ? 3.040 11.834 5.271 1.00 92.75 79 GLN A C 1
ATOM 627 O O . GLN A 1 79 ? 2.894 11.786 4.052 1.00 92.75 79 GLN A O 1
ATOM 632 N N . VAL A 1 80 ? 4.235 12.046 5.825 1.00 92.56 80 VAL A N 1
ATOM 633 C CA . VAL A 1 80 ? 5.453 12.248 5.046 1.00 92.56 80 VAL A CA 1
ATOM 634 C C . VAL A 1 80 ? 5.955 10.904 4.525 1.00 92.56 80 VAL A C 1
ATOM 636 O O . VAL A 1 80 ? 6.269 9.991 5.296 1.00 92.56 80 VAL A O 1
ATOM 639 N N . HIS A 1 81 ? 6.085 10.777 3.203 1.00 88.69 81 HIS A N 1
ATOM 640 C CA . HIS A 1 81 ? 6.645 9.570 2.602 1.00 88.69 81 HIS A CA 1
ATOM 641 C C . HIS A 1 81 ? 8.048 9.273 3.167 1.00 88.69 81 HIS A C 1
ATOM 643 O O . HIS A 1 81 ? 8.916 10.140 3.235 1.00 88.69 81 HIS A O 1
ATOM 649 N N . GLY A 1 82 ? 8.275 8.024 3.581 1.00 88.44 82 GLY A N 1
ATOM 650 C CA . GLY A 1 82 ? 9.525 7.592 4.217 1.00 88.44 82 GLY A CA 1
ATOM 651 C C . GLY A 1 82 ? 9.602 7.812 5.737 1.00 88.44 82 GLY A C 1
ATOM 652 O O . GLY A 1 82 ? 10.572 7.353 6.357 1.00 88.44 82 GLY A O 1
ATOM 653 N N . VAL A 1 83 ? 8.578 8.422 6.351 1.00 94.06 83 VAL A N 1
ATOM 654 C CA . VAL A 1 83 ? 8.413 8.561 7.808 1.00 94.06 83 VAL A CA 1
ATOM 655 C C . VAL A 1 83 ? 7.294 7.632 8.297 1.00 94.06 83 VAL A C 1
ATOM 657 O O . VAL A 1 83 ? 6.115 7.962 8.299 1.00 94.06 83 VAL A O 1
ATOM 660 N N . GLY A 1 84 ? 7.666 6.423 8.725 1.00 94.00 84 GLY A N 1
ATOM 661 C CA . GLY A 1 84 ? 6.738 5.487 9.374 1.00 94.00 84 GLY A CA 1
ATOM 662 C C . GLY A 1 84 ? 6.549 5.771 10.869 1.00 94.00 84 GLY A C 1
ATOM 663 O O . GLY A 1 84 ? 7.239 6.610 11.444 1.00 94.00 84 GLY A O 1
ATOM 664 N N . ALA A 1 85 ? 5.674 5.007 11.536 1.00 95.25 85 ALA A N 1
ATOM 665 C CA . ALA A 1 85 ? 5.367 5.185 12.963 1.00 95.25 85 ALA A CA 1
ATOM 666 C C . ALA A 1 85 ? 6.606 5.181 13.880 1.00 95.25 85 ALA A C 1
ATOM 668 O O . ALA A 1 85 ? 6.655 5.945 14.837 1.00 95.25 85 ALA A O 1
ATOM 669 N N . ALA A 1 86 ? 7.617 4.355 13.584 1.00 96.19 86 ALA A N 1
ATOM 670 C CA . ALA A 1 86 ? 8.869 4.332 14.346 1.00 96.19 86 ALA A CA 1
ATOM 671 C C . ALA A 1 86 ? 9.615 5.674 14.268 1.00 96.19 86 ALA A C 1
ATOM 673 O O . ALA A 1 86 ? 9.820 6.311 15.297 1.00 96.19 86 ALA A O 1
ATOM 674 N N . LYS A 1 87 ? 9.897 6.157 13.052 1.00 96.31 87 LYS A N 1
ATOM 675 C CA . LYS A 1 87 ? 10.541 7.460 12.832 1.00 96.31 87 LYS A CA 1
ATOM 676 C C . LYS A 1 87 ? 9.708 8.621 13.364 1.00 96.31 87 LYS A C 1
ATOM 678 O O . LYS A 1 87 ? 10.254 9.563 13.920 1.00 96.31 87 LYS A O 1
ATOM 683 N N . ALA A 1 88 ? 8.383 8.560 13.235 1.00 97.69 88 ALA A N 1
ATOM 684 C CA . ALA A 1 88 ? 7.502 9.576 13.805 1.00 97.69 88 ALA A CA 1
ATOM 685 C C . ALA A 1 88 ? 7.633 9.643 15.336 1.00 97.69 88 ALA A C 1
ATOM 687 O O . ALA A 1 88 ? 7.700 10.736 15.890 1.00 97.69 88 ALA A O 1
ATOM 688 N N . ARG A 1 89 ? 7.734 8.494 16.025 1.00 97.94 89 ARG A N 1
ATOM 689 C CA . ARG A 1 89 ? 8.006 8.454 17.472 1.00 97.94 89 ARG A CA 1
ATOM 690 C 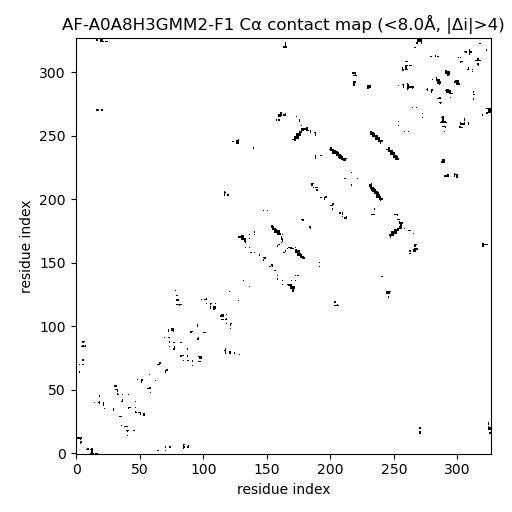C . ARG A 1 89 ? 9.393 8.991 17.817 1.00 97.94 89 ARG A C 1
ATOM 692 O O . ARG A 1 89 ? 9.501 9.728 18.790 1.00 97.94 89 ARG A O 1
ATOM 699 N N . GLU A 1 90 ? 10.419 8.648 17.040 1.00 97.62 90 GLU A N 1
ATOM 700 C CA . GLU A 1 90 ? 11.784 9.174 17.212 1.00 97.62 90 GLU A CA 1
ATOM 701 C C . GLU A 1 90 ? 11.805 10.704 17.085 1.00 97.62 90 GLU A C 1
ATOM 703 O O . GLU A 1 90 ? 12.341 11.389 17.951 1.00 97.62 90 GLU A O 1
ATOM 708 N N . HIS A 1 91 ? 11.145 11.252 16.061 1.00 97.88 91 HIS A N 1
ATOM 709 C CA . HIS A 1 91 ? 11.008 12.695 15.865 1.00 97.88 91 HIS A CA 1
ATOM 710 C C . HIS A 1 91 ? 10.217 13.374 16.984 1.00 97.88 91 HIS A C 1
ATOM 712 O O . HIS A 1 91 ? 10.647 14.402 17.503 1.00 97.88 91 HIS A O 1
ATOM 718 N N . TYR A 1 92 ? 9.098 12.780 17.399 1.00 98.06 92 TYR A N 1
ATOM 719 C CA . TYR A 1 92 ? 8.316 13.292 18.521 1.00 98.06 92 TYR A CA 1
ATOM 720 C C . TYR A 1 92 ? 9.139 13.328 19.816 1.00 98.06 92 TYR A C 1
ATOM 722 O O . TYR A 1 92 ? 9.055 14.290 20.575 1.00 98.06 92 TYR A O 1
ATOM 730 N N . ALA A 1 93 ? 9.952 12.297 20.070 1.00 97.81 93 ALA A N 1
ATOM 731 C CA . ALA A 1 93 ? 10.782 12.197 21.270 1.00 97.81 93 ALA A CA 1
ATOM 732 C C . ALA A 1 93 ? 11.857 13.293 21.353 1.00 97.81 93 ALA A C 1
ATOM 734 O O . ALA A 1 93 ? 12.210 13.704 22.454 1.00 97.81 93 ALA A O 1
ATOM 735 N N . VAL A 1 94 ? 12.333 13.798 20.209 1.00 97.62 94 VAL A N 1
ATOM 736 C CA .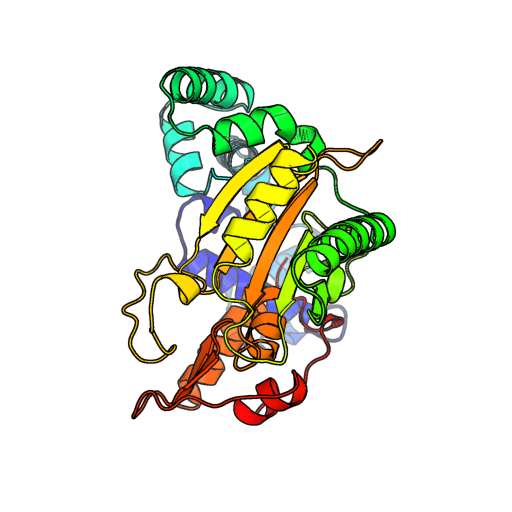 VAL A 1 94 ? 13.265 14.939 20.142 1.00 97.62 94 VAL A CA 1
ATOM 737 C C . VAL A 1 94 ? 12.555 16.292 19.994 1.00 97.62 94 VAL A C 1
ATOM 739 O O . VAL A 1 94 ? 13.201 17.306 19.749 1.00 97.62 94 VAL A O 1
ATOM 742 N N . GLY A 1 95 ? 11.229 16.327 20.157 1.00 97.75 95 GLY A N 1
ATOM 743 C CA . GLY A 1 95 ? 10.439 17.557 20.195 1.00 97.75 95 GLY A CA 1
ATOM 744 C C . GLY A 1 95 ? 9.970 18.084 18.839 1.00 97.75 95 GLY A C 1
ATOM 745 O O . GLY A 1 95 ? 9.388 19.164 18.800 1.00 97.75 95 GLY A O 1
ATOM 746 N N . HIS A 1 96 ? 10.162 17.350 17.738 1.00 98.31 96 HIS A N 1
ATOM 747 C CA . HIS A 1 96 ? 9.593 17.749 16.449 1.00 98.31 96 HIS A CA 1
ATOM 748 C C . HIS A 1 96 ? 8.077 17.532 16.458 1.00 98.31 96 HIS A C 1
ATOM 750 O O . HIS A 1 96 ? 7.602 16.411 16.669 1.00 98.31 96 HIS A O 1
ATOM 756 N N . LYS A 1 97 ? 7.319 18.601 16.204 1.00 97.56 97 LYS A N 1
ATOM 757 C CA . LYS A 1 97 ? 5.849 18.589 16.231 1.00 97.56 97 LYS A CA 1
ATOM 758 C C . LYS A 1 97 ? 5.206 19.012 14.916 1.00 97.56 97 LYS A C 1
ATOM 760 O O . LYS A 1 97 ? 4.019 18.768 14.714 1.00 97.56 97 LYS A O 1
ATOM 765 N N . THR A 1 98 ? 5.973 19.616 14.017 1.00 97.62 98 THR A N 1
ATOM 766 C CA . THR A 1 98 ? 5.486 20.203 12.768 1.00 97.62 98 THR A CA 1
ATOM 767 C C . THR A 1 98 ? 6.246 19.663 11.559 1.00 97.62 98 THR A C 1
ATOM 769 O O . THR A 1 98 ? 7.348 19.127 11.679 1.00 97.62 98 THR A O 1
ATOM 772 N N . LEU A 1 99 ? 5.685 19.844 10.360 1.00 96.00 99 LEU A N 1
ATOM 773 C CA . LEU A 1 99 ? 6.408 19.543 9.120 1.00 96.00 99 LEU A CA 1
ATOM 774 C C . LEU A 1 99 ? 7.632 20.450 8.934 1.00 96.00 99 LEU A C 1
ATOM 776 O O . LEU A 1 99 ? 8.616 20.011 8.350 1.00 96.00 99 LEU A O 1
ATOM 780 N N . GLN A 1 100 ? 7.611 21.672 9.479 1.00 96.56 100 GLN A N 1
ATOM 781 C CA . GLN A 1 100 ? 8.753 22.590 9.425 1.00 96.56 100 GLN A CA 1
ATOM 782 C C . GLN A 1 100 ? 9.947 22.081 10.236 1.00 96.56 100 GLN A C 1
ATOM 784 O O . GLN A 1 100 ? 11.087 22.181 9.779 1.00 96.56 100 GLN A O 1
ATOM 789 N N . ASP A 1 101 ? 9.698 21.442 11.382 1.00 97.31 101 ASP A N 1
ATOM 790 C CA . ASP A 1 101 ? 10.757 20.782 12.154 1.00 97.31 101 ASP A CA 1
ATOM 791 C C . ASP A 1 101 ? 11.439 19.688 11.319 1.00 97.31 101 ASP A C 1
ATOM 793 O O . ASP A 1 101 ? 12.666 19.572 11.293 1.00 97.31 101 ASP A O 1
ATOM 797 N N . LEU A 1 102 ? 10.641 18.912 10.577 1.00 97.12 102 LEU A N 1
ATOM 798 C CA . LEU A 1 102 ? 11.141 17.869 9.683 1.00 97.12 102 LEU A CA 1
ATOM 799 C C . LEU A 1 102 ? 11.860 18.453 8.464 1.00 97.12 102 LEU A C 1
ATOM 801 O O . LEU A 1 102 ? 12.898 17.917 8.088 1.00 97.12 102 LEU A O 1
ATOM 805 N N . ILE A 1 103 ? 11.361 19.538 7.867 1.00 96.12 103 ILE A N 1
ATOM 806 C CA . ILE A 1 103 ? 12.026 20.236 6.757 1.00 96.12 103 ILE A CA 1
ATOM 807 C C . ILE A 1 103 ? 13.414 20.703 7.192 1.00 96.12 103 ILE A C 1
ATOM 809 O O . ILE A 1 103 ? 14.388 20.423 6.497 1.00 96.12 103 ILE A O 1
ATOM 813 N N . LYS A 1 104 ? 13.531 21.334 8.365 1.00 96.19 104 LYS A N 1
ATOM 814 C CA . LYS A 1 104 ? 14.823 21.761 8.914 1.00 96.19 104 LYS A CA 1
ATOM 815 C C . LYS A 1 104 ? 15.747 20.570 9.173 1.00 96.19 104 LYS A C 1
ATOM 817 O O . LYS A 1 104 ? 16.908 20.588 8.771 1.00 96.19 104 LYS A O 1
ATOM 822 N N . TYR A 1 105 ? 15.233 19.522 9.818 1.00 96.12 105 TYR A N 1
ATOM 823 C CA . TYR A 1 105 ? 16.018 18.334 10.150 1.00 96.12 105 TYR A CA 1
ATOM 824 C C . TYR A 1 105 ? 16.523 17.600 8.900 1.00 96.12 105 TYR A C 1
ATOM 826 O O . TYR A 1 105 ? 17.712 17.299 8.786 1.00 96.12 105 TYR A O 1
ATOM 834 N N . TYR A 1 106 ? 15.629 17.307 7.954 1.00 95.81 106 TYR A N 1
ATOM 835 C CA . TYR A 1 106 ? 15.969 16.566 6.742 1.00 95.81 106 TYR A CA 1
ATOM 836 C C . TYR A 1 106 ? 16.673 17.424 5.692 1.00 95.81 106 TYR A C 1
ATOM 838 O O . TYR A 1 106 ? 17.416 16.859 4.898 1.00 95.81 106 TYR A O 1
ATOM 846 N N . GLY A 1 107 ? 16.520 18.750 5.717 1.00 94.69 107 GLY A N 1
ATOM 847 C CA . GLY A 1 107 ? 17.294 19.675 4.886 1.00 94.69 107 GLY A CA 1
ATOM 848 C C . GLY A 1 107 ? 18.788 19.574 5.176 1.00 94.69 107 GLY A C 1
ATOM 849 O O . GLY A 1 107 ? 19.564 19.260 4.280 1.00 94.69 107 GLY A O 1
ATOM 850 N N . ALA A 1 108 ? 19.179 19.661 6.451 1.00 93.12 108 ALA A N 1
ATOM 851 C CA . ALA A 1 108 ? 20.574 19.469 6.858 1.00 93.12 108 ALA A CA 1
ATOM 852 C C . ALA A 1 108 ? 21.112 18.065 6.500 1.00 93.12 108 ALA A C 1
ATOM 854 O O . ALA A 1 108 ? 22.280 17.891 6.154 1.00 93.12 108 ALA A O 1
ATOM 855 N N . LYS A 1 109 ? 20.261 17.029 6.559 1.00 91.81 109 LYS A N 1
ATOM 856 C CA . LYS A 1 109 ? 20.636 15.665 6.144 1.00 91.81 109 LYS A CA 1
ATOM 857 C C . LYS A 1 109 ? 20.807 15.536 4.630 1.00 91.81 109 LYS A C 1
ATOM 859 O O . LYS A 1 109 ? 21.709 14.811 4.207 1.00 91.81 109 LYS A O 1
ATOM 864 N N . ALA A 1 110 ? 19.964 16.217 3.856 1.00 89.44 110 ALA A N 1
ATOM 865 C CA . ALA A 1 110 ? 19.999 16.250 2.400 1.00 89.44 110 ALA A CA 1
ATOM 866 C C . ALA A 1 110 ? 21.228 17.001 1.881 1.00 89.44 110 ALA A C 1
ATOM 868 O O . ALA A 1 110 ? 21.878 16.510 0.962 1.00 89.44 110 ALA A O 1
ATOM 869 N N . GLU A 1 111 ? 21.601 18.115 2.514 1.00 89.19 111 GLU A N 1
ATOM 870 C CA . GLU A 1 111 ? 22.865 18.824 2.256 1.00 89.19 111 GLU A CA 1
ATOM 871 C C . GLU A 1 111 ? 24.081 17.916 2.495 1.00 89.19 111 GLU A C 1
ATOM 873 O O . GLU A 1 111 ? 25.033 17.926 1.720 1.00 89.19 111 GLU A O 1
ATOM 878 N N . ALA A 1 112 ? 24.009 17.046 3.506 1.00 87.00 112 ALA A N 1
ATOM 879 C CA . ALA A 1 112 ? 25.004 16.004 3.765 1.00 87.00 112 ALA A CA 1
ATOM 880 C C . ALA A 1 112 ? 24.868 14.756 2.858 1.00 87.00 112 ALA A C 1
ATOM 882 O O . ALA A 1 112 ? 25.491 13.728 3.124 1.00 87.00 112 ALA A O 1
ATOM 883 N N . GLY A 1 113 ? 24.029 14.798 1.817 1.00 84.19 113 GLY A N 1
ATOM 884 C CA . GLY A 1 113 ? 23.857 13.720 0.836 1.00 84.19 113 GLY A CA 1
ATOM 885 C C . GLY A 1 113 ? 23.006 12.531 1.298 1.00 84.19 113 GLY A C 1
ATOM 886 O O . GLY A 1 113 ? 22.953 11.510 0.614 1.00 84.19 113 GLY A O 1
ATOM 887 N N . THR A 1 114 ? 22.315 12.625 2.438 1.00 83.50 114 THR A N 1
ATOM 888 C CA . THR A 1 114 ? 21.493 11.532 2.991 1.00 83.50 114 THR A CA 1
ATOM 889 C C . THR A 1 114 ? 20.009 11.894 3.019 1.00 83.50 114 THR A C 1
ATOM 891 O O . THR A 1 114 ? 19.640 13.058 3.073 1.00 83.50 114 THR A O 1
ATOM 894 N N . HIS A 1 115 ? 19.119 10.896 3.016 1.00 85.94 115 HIS A N 1
ATOM 895 C CA . HIS A 1 115 ? 17.665 11.109 3.160 1.00 85.94 115 HIS A CA 1
ATOM 896 C C . HIS A 1 115 ? 17.021 12.045 2.116 1.00 85.94 115 HIS A C 1
ATOM 898 O O . HIS A 1 115 ? 15.929 12.565 2.348 1.00 85.94 115 HIS A O 1
ATOM 904 N N . LEU A 1 116 ? 17.645 12.189 0.942 1.00 87.00 116 LEU A N 1
ATOM 905 C CA . LEU A 1 116 ? 17.167 13.017 -0.171 1.00 87.00 116 LEU A CA 1
ATOM 906 C C . LEU A 1 116 ? 15.693 12.745 -0.515 1.00 87.00 116 LEU A C 1
ATOM 908 O O . LEU A 1 116 ? 14.934 13.678 -0.749 1.00 87.00 116 LEU A O 1
ATOM 912 N N . GLY A 1 117 ? 15.265 11.476 -0.478 1.00 86.69 117 GLY A N 1
ATOM 913 C CA . GLY A 1 117 ? 13.876 11.091 -0.744 1.00 86.69 117 GLY A CA 1
ATOM 914 C C . GLY A 1 117 ? 12.869 11.620 0.285 1.00 86.69 117 GLY A C 1
ATOM 915 O O . GLY A 1 117 ? 11.791 12.063 -0.100 1.00 86.69 117 GLY A O 1
ATOM 916 N N . ILE A 1 118 ? 13.216 11.630 1.580 1.00 91.19 118 ILE A N 1
ATOM 917 C CA . ILE A 1 118 ? 12.331 12.179 2.626 1.00 91.19 118 ILE A CA 1
ATOM 918 C C . ILE A 1 118 ? 12.270 13.698 2.507 1.00 91.19 118 ILE A C 1
ATOM 920 O O . ILE A 1 118 ? 11.191 14.278 2.582 1.00 91.19 118 ILE A O 1
ATOM 924 N N . PHE A 1 119 ? 13.416 14.341 2.275 1.00 93.12 119 PHE A N 1
ATOM 925 C CA . PHE A 1 119 ? 13.455 15.784 2.079 1.00 93.12 119 PHE A CA 1
ATOM 926 C C . PHE A 1 119 ? 12.639 16.216 0.852 1.00 93.12 119 PHE A C 1
ATOM 928 O O . PHE A 1 119 ? 11.816 17.119 0.956 1.00 93.12 119 PHE A O 1
ATOM 935 N N . ALA A 1 120 ? 12.774 15.516 -0.277 1.00 90.38 120 ALA A N 1
ATOM 936 C CA . ALA A 1 120 ? 11.961 15.756 -1.467 1.00 90.38 120 ALA A CA 1
ATOM 937 C C . ALA A 1 120 ? 10.455 15.583 -1.201 1.00 90.38 120 ALA A C 1
ATOM 939 O O . ALA A 1 120 ? 9.652 16.415 -1.618 1.00 90.38 120 ALA A O 1
ATOM 940 N N . ALA A 1 121 ? 10.069 14.532 -0.470 1.00 91.25 121 ALA A N 1
ATOM 941 C CA . ALA A 1 121 ? 8.677 14.311 -0.087 1.00 91.25 121 ALA A CA 1
ATOM 942 C C . ALA A 1 121 ? 8.127 15.409 0.838 1.00 91.25 121 ALA A C 1
ATOM 944 O O . ALA A 1 121 ? 6.947 15.728 0.750 1.00 91.25 121 ALA A O 1
ATOM 945 N N . LEU A 1 122 ? 8.964 15.998 1.699 1.00 94.12 122 LEU A N 1
ATOM 946 C CA . LEU A 1 122 ? 8.592 17.148 2.528 1.00 94.12 122 LEU A CA 1
ATOM 947 C C . LEU A 1 122 ? 8.393 18.415 1.692 1.00 94.12 122 LEU A C 1
ATOM 949 O O . LEU A 1 122 ? 7.407 19.114 1.891 1.00 94.12 122 LEU A O 1
ATOM 953 N N . GLN A 1 123 ? 9.293 18.692 0.743 1.00 93.06 123 GLN A N 1
ATOM 954 C CA . GLN A 1 123 ? 9.196 19.871 -0.130 1.00 93.06 123 GLN A CA 1
ATOM 955 C C . GLN A 1 123 ? 7.942 19.848 -1.011 1.00 93.06 123 GLN A C 1
ATOM 957 O O . GLN A 1 123 ? 7.383 20.893 -1.320 1.00 93.06 123 GLN A O 1
ATOM 962 N N . LEU A 1 124 ? 7.494 18.654 -1.401 1.00 93.75 124 LEU A N 1
ATOM 963 C CA . LEU A 1 124 ? 6.333 18.458 -2.270 1.00 93.75 124 LEU A CA 1
ATOM 964 C C . LEU A 1 124 ? 5.098 17.955 -1.512 1.00 93.75 124 LEU A C 1
ATOM 966 O O . LEU A 1 124 ? 4.143 17.512 -2.147 1.00 93.75 124 LEU A O 1
ATOM 970 N N . HIS A 1 125 ? 5.118 17.998 -0.175 1.00 92.81 125 HIS A N 1
ATOM 971 C CA . HIS A 1 125 ? 4.140 17.340 0.693 1.00 92.81 125 HIS A CA 1
ATOM 972 C C . HIS A 1 125 ? 2.690 17.677 0.331 1.00 92.81 125 HIS A C 1
ATOM 974 O O . HIS A 1 125 ? 1.860 16.775 0.210 1.00 92.81 125 HIS A O 1
ATOM 980 N N . ASP A 1 126 ? 2.391 18.958 0.129 1.00 92.62 126 ASP A N 1
ATOM 981 C CA . ASP A 1 126 ? 1.023 19.421 -0.115 1.00 92.62 126 ASP A CA 1
ATOM 982 C C . ASP A 1 126 ? 0.512 18.979 -1.494 1.00 92.62 126 ASP A C 1
ATOM 984 O O . ASP A 1 126 ? -0.628 18.529 -1.633 1.00 92.62 126 ASP A O 1
ATOM 988 N N . GLU A 1 127 ? 1.378 19.005 -2.511 1.00 94.25 127 GLU A N 1
ATOM 989 C CA . GLU A 1 127 ? 1.036 18.527 -3.852 1.00 94.25 127 GLU A CA 1
ATOM 990 C C . GLU A 1 127 ? 0.806 17.009 -3.869 1.00 94.25 127 GLU A C 1
ATOM 992 O O . GLU A 1 127 ? -0.217 16.541 -4.374 1.00 94.25 127 GLU A O 1
ATOM 997 N N . ILE A 1 128 ? 1.725 16.230 -3.285 1.00 93.00 128 ILE A N 1
ATOM 998 C CA . ILE A 1 128 ? 1.673 14.761 -3.361 1.00 93.00 128 ILE A CA 1
ATOM 999 C C . ILE A 1 128 ? 0.615 14.139 -2.443 1.00 93.00 12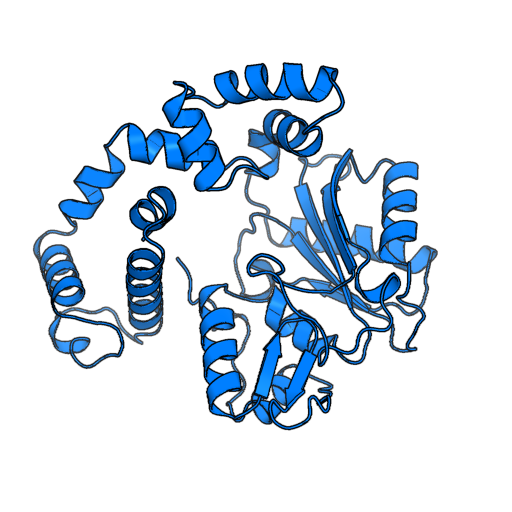8 ILE A C 1
ATOM 1001 O O . ILE A 1 128 ? 0.236 12.991 -2.665 1.00 93.00 128 ILE A O 1
ATOM 1005 N N . ASN A 1 129 ? 0.135 14.867 -1.428 1.00 91.56 129 ASN A N 1
ATOM 1006 C CA . ASN A 1 129 ? -0.992 14.447 -0.587 1.00 91.56 129 ASN A CA 1
ATOM 1007 C C . ASN A 1 129 ? -2.351 14.918 -1.117 1.00 91.56 129 ASN A C 1
ATOM 1009 O O . ASN A 1 129 ? -3.391 14.520 -0.586 1.00 91.56 129 ASN A O 1
ATOM 1013 N N . THR A 1 130 ? -2.371 15.728 -2.177 1.00 94.88 130 THR A N 1
ATOM 1014 C CA . THR A 1 130 ? -3.615 16.064 -2.867 1.00 94.88 130 THR A CA 1
ATOM 1015 C C . THR A 1 130 ? -4.122 14.838 -3.620 1.00 94.88 130 THR A C 1
ATOM 1017 O O . THR A 1 130 ? -3.438 14.304 -4.494 1.00 94.88 130 THR A O 1
ATOM 1020 N N . THR A 1 131 ? -5.341 14.399 -3.308 1.00 95.75 131 THR A N 1
ATOM 1021 C CA . THR A 1 131 ? -5.928 13.203 -3.922 1.00 95.75 131 THR A CA 1
ATOM 1022 C C . THR A 1 131 ? -6.123 13.355 -5.434 1.00 95.75 131 THR A C 1
ATOM 1024 O O . THR A 1 131 ? -6.475 14.430 -5.917 1.00 95.75 131 THR A O 1
ATOM 1027 N N . ILE A 1 132 ? -5.957 12.258 -6.168 1.00 97.06 132 ILE A N 1
ATOM 1028 C CA . ILE A 1 132 ? -5.873 12.206 -7.630 1.00 97.06 132 ILE A CA 1
ATOM 1029 C C . ILE A 1 132 ? -7.193 11.665 -8.213 1.00 97.06 132 ILE A C 1
ATOM 1031 O O . ILE A 1 132 ? -7.553 10.522 -7.907 1.00 97.06 132 ILE A O 1
ATOM 1035 N N . PRO A 1 133 ? -7.925 12.427 -9.047 1.00 97.56 133 PRO A N 1
ATOM 1036 C CA . PRO A 1 133 ? -9.126 11.947 -9.736 1.00 97.56 133 PRO A CA 1
ATOM 1037 C C . PRO A 1 133 ? -8.834 10.797 -10.713 1.00 97.56 133 PRO A C 1
ATOM 1039 O O . PRO A 1 133 ? -7.758 10.731 -11.307 1.00 97.56 133 PRO A O 1
ATOM 1042 N N . ARG A 1 134 ? -9.818 9.918 -10.955 1.00 97.69 134 ARG A N 1
ATOM 1043 C CA . ARG A 1 134 ? -9.662 8.740 -11.842 1.00 97.69 134 ARG A CA 1
ATOM 1044 C C . ARG A 1 134 ? -9.157 9.066 -13.251 1.00 97.69 134 ARG A C 1
ATOM 1046 O O . ARG A 1 134 ? -8.322 8.327 -13.768 1.00 97.69 134 ARG A O 1
ATOM 1053 N N . GLU A 1 135 ? -9.641 10.146 -13.862 1.00 97.31 135 GLU A N 1
ATOM 1054 C CA . GLU A 1 135 ? -9.216 10.533 -15.216 1.00 97.31 135 GLU A CA 1
ATOM 1055 C C . GLU A 1 135 ? -7.752 10.982 -15.261 1.00 97.31 135 GLU A C 1
ATOM 1057 O O . GLU A 1 135 ? -7.028 10.653 -16.203 1.00 97.31 135 GLU A O 1
ATOM 1062 N N . GLU A 1 136 ? -7.276 11.654 -14.209 1.00 97.31 136 GLU A N 1
ATOM 1063 C CA . GLU A 1 136 ? -5.866 12.023 -14.088 1.00 97.31 136 GLU A CA 1
ATOM 1064 C C . GLU A 1 136 ? -4.992 10.770 -13.918 1.00 97.31 136 GLU A C 1
ATOM 1066 O O . GLU A 1 136 ? -3.990 10.628 -14.618 1.00 97.31 136 GLU A O 1
ATOM 1071 N N . VAL A 1 137 ? -5.413 9.813 -13.076 1.00 98.06 137 VAL A N 1
ATOM 1072 C CA . VAL A 1 137 ? -4.728 8.515 -12.920 1.00 98.06 137 VAL A CA 1
ATOM 1073 C C . VAL A 1 137 ? -4.583 7.802 -14.266 1.00 98.06 137 VAL A C 1
ATOM 1075 O O . VAL A 1 137 ? -3.488 7.371 -14.629 1.00 98.06 137 VAL A O 1
ATOM 1078 N N . LYS A 1 138 ? -5.679 7.704 -15.028 1.00 98.00 138 LYS A N 1
ATOM 1079 C CA . LYS A 1 138 ? -5.703 7.044 -16.339 1.00 98.00 138 LYS A CA 1
ATOM 1080 C C . LYS A 1 138 ? -4.781 7.739 -17.341 1.00 98.00 138 LYS A C 1
ATOM 1082 O O . LYS A 1 138 ? -4.035 7.062 -18.045 1.00 98.00 138 LYS A O 1
ATOM 1087 N N . THR A 1 139 ? -4.816 9.070 -17.382 1.00 97.75 139 THR A N 1
ATOM 1088 C CA . THR A 1 139 ? -3.989 9.880 -18.288 1.00 97.75 139 THR A CA 1
ATOM 1089 C C . THR A 1 139 ? -2.505 9.719 -17.975 1.00 97.75 139 THR A C 1
ATOM 1091 O O . THR A 1 139 ? -1.718 9.424 -18.871 1.00 97.75 139 THR A O 1
ATOM 1094 N N . ILE A 1 140 ? -2.117 9.837 -16.700 1.00 97.50 140 ILE A N 1
ATOM 1095 C CA . ILE A 1 140 ? -0.721 9.664 -16.279 1.00 97.50 140 ILE A CA 1
ATOM 1096 C C . ILE A 1 140 ? -0.244 8.243 -16.582 1.00 97.50 140 ILE A C 1
ATOM 1098 O O . ILE A 1 140 ? 0.816 8.078 -17.180 1.00 97.50 140 ILE A O 1
ATOM 1102 N N . ALA A 1 141 ? -1.029 7.221 -16.229 1.00 98.25 141 ALA A N 1
ATOM 1103 C CA . ALA A 1 141 ? -0.645 5.836 -16.477 1.00 98.25 141 ALA A CA 1
ATOM 1104 C C . ALA A 1 141 ? -0.475 5.534 -17.971 1.00 98.25 141 ALA A C 1
ATOM 1106 O O . ALA A 1 141 ? 0.476 4.850 -18.346 1.00 98.25 141 ALA A O 1
ATOM 1107 N N . LYS A 1 142 ? -1.352 6.081 -18.823 1.00 98.25 142 LYS A N 1
ATOM 1108 C CA . LYS A 1 142 ? -1.220 5.962 -20.276 1.00 98.25 142 LYS A CA 1
ATOM 1109 C C . LYS A 1 142 ? 0.063 6.631 -20.774 1.00 98.25 142 LYS A C 1
ATOM 1111 O O . LYS A 1 142 ? 0.819 5.989 -21.484 1.00 98.25 142 LYS A O 1
ATOM 1116 N N . ASN A 1 143 ? 0.337 7.871 -20.369 1.00 97.19 143 ASN A N 1
ATOM 1117 C CA . ASN A 1 143 ? 1.528 8.600 -20.820 1.00 97.19 143 ASN A CA 1
ATOM 1118 C C . ASN A 1 143 ? 2.829 7.897 -20.401 1.00 97.19 143 ASN A C 1
ATOM 1120 O O . ASN A 1 143 ? 3.770 7.811 -21.185 1.00 97.19 143 ASN A O 1
ATOM 1124 N N . VAL A 1 144 ? 2.871 7.361 -19.177 1.00 97.44 144 VAL A N 1
ATOM 1125 C CA . VAL A 1 144 ? 3.992 6.542 -18.696 1.00 97.44 144 VAL A CA 1
ATOM 1126 C C . VAL A 1 144 ? 4.131 5.281 -19.555 1.00 97.44 144 VAL A C 1
ATOM 1128 O O . VAL A 1 144 ? 5.225 4.956 -20.007 1.00 97.44 144 VAL A O 1
ATOM 1131 N N . PHE A 1 145 ? 3.035 4.571 -19.820 1.00 98.19 145 PHE A N 1
ATOM 1132 C CA . PHE A 1 145 ? 3.075 3.358 -20.635 1.00 98.19 145 PHE A CA 1
ATOM 1133 C C . PHE A 1 145 ? 3.452 3.613 -22.103 1.00 98.19 145 PHE A C 1
ATOM 1135 O O . PHE A 1 145 ? 4.179 2.809 -22.691 1.00 98.19 145 PHE A O 1
ATOM 1142 N N . ASP A 1 146 ? 2.995 4.718 -22.693 1.00 97.62 146 ASP A N 1
ATOM 1143 C CA . ASP A 1 146 ? 3.357 5.112 -24.055 1.00 97.62 146 ASP A CA 1
ATOM 1144 C C . ASP A 1 146 ? 4.881 5.276 -24.165 1.00 97.62 146 ASP A C 1
ATOM 1146 O O . ASP A 1 146 ? 5.484 4.735 -25.090 1.00 97.62 146 ASP A O 1
ATOM 1150 N N . GLU A 1 147 ? 5.523 5.918 -23.179 1.00 97.31 147 GLU A N 1
ATOM 1151 C CA . GLU A 1 147 ? 6.984 6.037 -23.132 1.00 97.31 147 GLU A CA 1
ATOM 1152 C C . GLU A 1 147 ? 7.661 4.667 -22.981 1.00 97.31 147 GLU A C 1
ATOM 1154 O O . GLU A 1 147 ? 8.595 4.363 -23.725 1.00 97.31 147 GLU A O 1
ATOM 1159 N N . LEU A 1 148 ? 7.171 3.803 -22.080 1.00 97.44 148 LEU A N 1
ATOM 1160 C CA . LEU A 1 148 ? 7.710 2.446 -21.915 1.00 97.44 148 LEU A CA 1
ATOM 1161 C C . LEU A 1 148 ? 7.664 1.660 -23.232 1.00 97.44 148 LEU A C 1
ATOM 1163 O O . LEU A 1 148 ? 8.628 0.979 -23.586 1.00 97.44 148 LEU A O 1
ATOM 1167 N N . SER A 1 149 ? 6.564 1.795 -23.972 1.00 96.94 149 SER A N 1
ATOM 1168 C CA . SER A 1 149 ? 6.334 1.104 -25.242 1.00 96.94 149 SER A CA 1
ATOM 1169 C C . SER A 1 149 ? 7.310 1.530 -26.341 1.00 96.94 149 SER A C 1
ATOM 1171 O O . SER A 1 149 ? 7.571 0.740 -27.247 1.00 96.94 149 SER A O 1
ATOM 1173 N N . THR A 1 150 ? 7.894 2.734 -26.260 1.00 96.56 150 THR A N 1
ATOM 1174 C CA . THR A 1 150 ? 8.960 3.161 -27.187 1.00 96.56 150 THR A CA 1
ATOM 1175 C C . THR A 1 150 ? 10.284 2.438 -26.930 1.00 96.56 150 THR A C 1
ATOM 1177 O O . THR A 1 150 ? 11.045 2.182 -27.861 1.00 96.56 150 THR A O 1
ATOM 1180 N N . ILE A 1 151 ? 10.556 2.079 -25.672 1.00 94.94 151 ILE A N 1
ATOM 1181 C CA . ILE A 1 151 ? 11.810 1.445 -25.244 1.00 94.94 151 ILE A CA 1
ATOM 1182 C C . ILE A 1 151 ? 11.726 -0.076 -25.364 1.00 94.94 151 ILE A C 1
ATOM 1184 O O . ILE A 1 151 ? 12.721 -0.726 -25.693 1.00 94.94 151 ILE A O 1
ATOM 1188 N N . GLN A 1 152 ? 10.558 -0.635 -25.042 1.00 95.88 152 GLN A N 1
ATOM 1189 C CA . GLN A 1 152 ? 10.284 -2.066 -25.043 1.00 95.88 152 GLN A CA 1
ATOM 1190 C C . GLN A 1 152 ? 8.874 -2.334 -25.602 1.00 95.88 152 GLN A C 1
ATOM 1192 O O . GLN A 1 152 ? 7.909 -2.463 -24.843 1.00 95.88 152 GLN A O 1
ATOM 1197 N N . PRO A 1 153 ? 8.734 -2.440 -26.936 1.00 95.69 153 PRO A N 1
ATOM 1198 C CA . PRO A 1 153 ? 7.475 -2.828 -27.563 1.00 95.69 153 PRO A CA 1
ATOM 1199 C C . PRO A 1 153 ? 7.007 -4.208 -27.086 1.00 95.69 153 PRO A C 1
ATOM 1201 O O . PRO A 1 153 ? 7.824 -5.096 -26.840 1.00 95.69 153 PRO A O 1
ATOM 1204 N N . GLY A 1 154 ? 5.689 -4.402 -27.000 1.00 95.62 154 GLY A N 1
ATOM 1205 C CA . GLY A 1 154 ? 5.080 -5.672 -26.578 1.00 95.62 154 GLY A CA 1
ATOM 1206 C C . GLY A 1 154 ? 4.848 -5.808 -25.070 1.00 95.62 154 GLY A C 1
ATOM 1207 O O . GLY A 1 154 ? 4.377 -6.854 -24.618 1.00 95.62 154 GLY A O 1
ATOM 1208 N N . CYS A 1 155 ? 5.153 -4.767 -24.290 1.00 97.25 155 CYS A N 1
ATOM 1209 C CA . CYS A 1 155 ? 4.743 -4.691 -22.893 1.00 97.25 155 CYS A CA 1
ATOM 1210 C C . CYS A 1 155 ? 3.221 -4.544 -22.742 1.00 97.25 155 CYS A C 1
ATOM 1212 O O . CYS A 1 155 ? 2.529 -4.021 -23.612 1.00 97.25 155 CYS A O 1
ATOM 1214 N N . GLU A 1 156 ? 2.721 -4.964 -21.585 1.00 97.44 156 GLU A N 1
ATOM 1215 C CA . GLU A 1 156 ? 1.344 -4.760 -21.131 1.00 97.44 156 GLU A CA 1
ATOM 1216 C C . GLU A 1 156 ? 1.370 -4.053 -19.774 1.00 97.44 156 GLU A C 1
ATOM 1218 O O . GLU A 1 156 ? 2.349 -4.179 -19.033 1.00 97.44 156 GLU A O 1
ATOM 1223 N N . TYR A 1 157 ? 0.302 -3.329 -19.428 1.00 98.38 157 TYR A N 1
ATOM 1224 C CA . TYR A 1 157 ? 0.196 -2.654 -18.136 1.00 98.38 157 TYR A CA 1
ATOM 1225 C C . TYR A 1 157 ? -1.193 -2.781 -17.509 1.00 98.38 157 TYR A C 1
ATOM 1227 O O . TYR A 1 157 ? -2.201 -2.849 -18.207 1.00 98.38 157 TYR A O 1
ATOM 1235 N N . THR A 1 158 ? -1.237 -2.779 -16.176 1.00 98.75 158 THR A N 1
ATOM 1236 C CA . THR A 1 158 ? -2.475 -2.721 -15.388 1.00 98.75 158 THR A CA 1
ATOM 1237 C C . THR A 1 158 ? -2.328 -1.690 -14.273 1.00 98.75 158 THR A C 1
ATOM 1239 O O . THR A 1 158 ? -1.393 -1.761 -13.474 1.00 98.75 158 THR A O 1
ATOM 1242 N N . ILE A 1 159 ? -3.276 -0.752 -14.185 1.00 98.81 159 ILE A N 1
ATOM 1243 C CA . ILE A 1 159 ? -3.385 0.178 -13.051 1.00 98.81 159 ILE A CA 1
ATOM 1244 C C . ILE A 1 159 ? -3.999 -0.579 -11.872 1.00 98.81 159 ILE A C 1
ATOM 1246 O O . ILE A 1 159 ? -5.080 -1.146 -12.016 1.00 98.81 159 ILE A O 1
ATOM 1250 N N . CYS A 1 160 ? -3.328 -0.590 -10.724 1.00 98.56 160 CYS A N 1
ATOM 1251 C CA . CYS A 1 160 ? -3.725 -1.332 -9.528 1.00 98.56 160 CYS A CA 1
ATOM 1252 C C . CYS A 1 160 ? -4.177 -0.389 -8.395 1.00 98.56 160 CYS A C 1
ATOM 1254 O O . CYS A 1 160 ? -4.800 0.648 -8.644 1.00 98.56 160 CYS A O 1
ATOM 1256 N N . GLY A 1 161 ? -3.965 -0.786 -7.139 1.00 97.94 161 GLY A N 1
ATOM 1257 C CA . GLY A 1 161 ? -4.215 0.059 -5.982 1.00 97.94 161 GLY A CA 1
ATOM 1258 C C . GLY A 1 161 ? -5.670 0.467 -5.776 1.00 97.94 161 GLY A C 1
ATOM 1259 O O . GLY A 1 161 ? -6.620 -0.248 -6.102 1.00 97.94 161 GLY A O 1
ATOM 1260 N N . GLY A 1 162 ? -5.846 1.648 -5.180 1.00 97.44 162 GLY A N 1
ATOM 1261 C CA . GLY A 1 162 ? -7.166 2.221 -4.908 1.00 97.44 162 GLY A CA 1
ATOM 1262 C C . GLY A 1 162 ? -8.001 2.440 -6.172 1.00 97.44 162 GLY A C 1
ATOM 1263 O O . GLY A 1 162 ? -9.212 2.218 -6.140 1.00 97.44 162 GLY A O 1
ATOM 1264 N N . TYR A 1 163 ? -7.353 2.801 -7.284 1.00 98.50 163 TYR A N 1
ATOM 1265 C CA . TYR A 1 163 ? -8.002 2.973 -8.581 1.00 98.50 163 TYR A CA 1
ATOM 1266 C C . TYR A 1 163 ? -8.710 1.691 -9.030 1.00 98.50 163 TYR A C 1
ATOM 1268 O O . TYR A 1 163 ? -9.896 1.733 -9.369 1.00 98.50 163 TYR A O 1
ATOM 1276 N N . ARG A 1 164 ? -8.019 0.545 -8.986 1.00 98.50 164 ARG A N 1
ATOM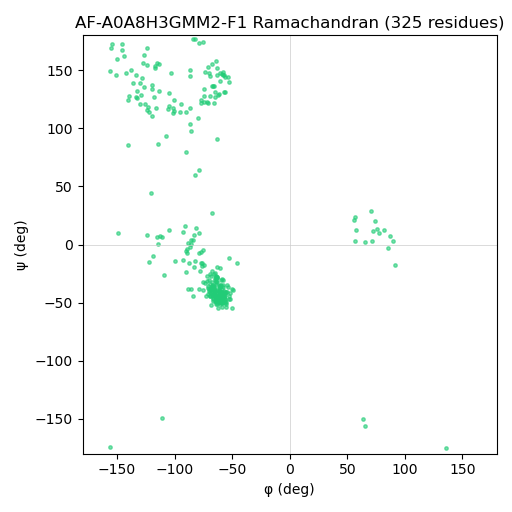 1277 C CA . ARG A 1 164 ? -8.590 -0.736 -9.423 1.00 98.50 164 ARG A CA 1
ATOM 1278 C C . ARG A 1 164 ? -9.697 -1.244 -8.505 1.00 98.50 164 ARG A C 1
ATOM 1280 O O . ARG A 1 164 ? -10.610 -1.894 -8.978 1.00 98.50 164 ARG A O 1
ATOM 1287 N N . ARG A 1 165 ? -9.679 -0.880 -7.220 1.00 98.12 165 ARG A N 1
ATOM 1288 C CA . ARG A 1 165 ? -10.766 -1.184 -6.267 1.00 98.12 165 ARG A CA 1
ATOM 1289 C C . ARG A 1 165 ? -11.956 -0.216 -6.337 1.00 98.12 165 ARG A C 1
ATOM 1291 O O . ARG A 1 165 ? -12.742 -0.155 -5.391 1.00 98.12 165 ARG A O 1
ATOM 1298 N N . GLY A 1 166 ? -12.051 0.590 -7.395 1.00 97.56 166 GLY A N 1
ATOM 1299 C CA . GLY A 1 166 ? -13.191 1.473 -7.648 1.00 97.56 166 GLY A CA 1
ATOM 1300 C C . GLY A 1 166 ? -13.184 2.811 -6.903 1.00 97.56 166 GLY A C 1
ATOM 1301 O O . GLY A 1 166 ? -14.203 3.497 -6.900 1.00 97.56 166 GLY A O 1
ATOM 1302 N N . LYS A 1 167 ? -12.075 3.238 -6.277 1.00 96.94 167 LYS A N 1
ATOM 1303 C CA . LYS A 1 167 ? -12.047 4.556 -5.617 1.00 96.94 167 LYS A CA 1
ATOM 1304 C C . LYS A 1 167 ? -12.164 5.691 -6.643 1.00 96.94 167 LYS A C 1
ATOM 1306 O O . LYS A 1 167 ? -11.479 5.679 -7.669 1.00 96.94 167 LYS A O 1
ATOM 1311 N N . SER A 1 168 ? -12.983 6.700 -6.338 1.00 97.44 168 SER A N 1
ATOM 1312 C CA . SER A 1 168 ? -13.109 7.925 -7.150 1.00 97.44 168 SER A CA 1
ATOM 1313 C C . SER A 1 168 ? -11.860 8.807 -7.096 1.00 97.44 168 SER A C 1
ATOM 1315 O O . SER A 1 168 ? -11.582 9.549 -8.035 1.00 97.44 168 SER A O 1
ATOM 1317 N N . TYR A 1 169 ? -11.095 8.695 -6.010 1.00 97.44 169 TYR A N 1
ATOM 1318 C CA . TYR A 1 169 ? -9.855 9.424 -5.792 1.00 97.44 169 TYR A CA 1
ATOM 1319 C C . TYR A 1 169 ? -8.780 8.489 -5.229 1.00 97.44 169 TYR A C 1
ATOM 1321 O O . TYR A 1 169 ? -9.069 7.651 -4.367 1.00 97.44 169 TYR A O 1
ATOM 1329 N N . SER A 1 170 ? -7.548 8.632 -5.715 1.00 96.62 170 SER A N 1
ATOM 1330 C CA . SER A 1 170 ? -6.381 7.849 -5.281 1.00 96.62 170 SER A CA 1
ATOM 1331 C C . SER A 1 170 ? -5.361 8.736 -4.565 1.00 96.62 170 SER A C 1
ATOM 1333 O O . SER A 1 170 ? -5.338 9.942 -4.782 1.00 96.62 170 SER A O 1
ATOM 1335 N N . ASN A 1 171 ? -4.525 8.156 -3.704 1.00 94.31 171 ASN A N 1
ATOM 1336 C CA . ASN A 1 171 ? -3.428 8.891 -3.052 1.00 94.31 171 ASN A CA 1
ATOM 1337 C C . ASN A 1 171 ? -2.128 8.827 -3.873 1.00 94.31 171 ASN A C 1
ATOM 1339 O O . ASN A 1 171 ? -1.238 9.654 -3.721 1.00 94.31 171 ASN A O 1
ATOM 1343 N N . ASP A 1 172 ? -2.016 7.804 -4.707 1.00 96.44 172 ASP A N 1
ATOM 1344 C CA . ASP A 1 172 ? -0.894 7.449 -5.562 1.00 96.44 172 ASP A CA 1
ATOM 1345 C C . ASP A 1 172 ? -1.412 6.634 -6.755 1.00 96.44 172 ASP A C 1
ATOM 1347 O O . ASP A 1 172 ? -2.604 6.315 -6.848 1.00 96.44 172 ASP A O 1
ATOM 1351 N N . ILE A 1 173 ? -0.519 6.362 -7.705 1.00 98.31 173 ILE A N 1
ATOM 1352 C CA . ILE A 1 173 ? -0.810 5.600 -8.917 1.00 98.31 173 ILE A CA 1
ATOM 1353 C C . ILE A 1 173 ? 0.085 4.365 -8.942 1.00 98.31 173 ILE A C 1
ATOM 1355 O O . ILE A 1 173 ? 1.285 4.487 -9.158 1.00 98.31 173 ILE A O 1
ATOM 1359 N N . ASP A 1 174 ? -0.502 3.185 -8.772 1.00 98.50 174 ASP A N 1
ATOM 1360 C CA . ASP A 1 174 ? 0.205 1.907 -8.875 1.00 98.50 174 ASP A CA 1
ATOM 1361 C C . ASP A 1 174 ? 0.064 1.344 -10.293 1.00 98.50 174 ASP A C 1
ATOM 1363 O O . ASP A 1 174 ? -1.056 1.089 -10.746 1.00 98.50 174 ASP A O 1
ATOM 1367 N N . ILE A 1 175 ? 1.173 1.115 -10.995 1.00 98.69 175 ILE A N 1
ATOM 1368 C CA . ILE A 1 175 ? 1.165 0.566 -12.357 1.00 98.69 175 ILE A CA 1
ATOM 1369 C C . ILE A 1 175 ? 2.047 -0.672 -12.416 1.00 98.69 175 ILE A C 1
ATOM 1371 O O . ILE A 1 175 ? 3.248 -0.596 -12.173 1.00 98.69 175 ILE A O 1
ATOM 1375 N N . ILE A 1 176 ? 1.459 -1.808 -12.790 1.00 98.31 176 ILE A N 1
ATOM 1376 C CA . ILE A 1 176 ? 2.208 -3.040 -13.032 1.00 98.31 176 ILE A CA 1
ATOM 1377 C C . ILE A 1 176 ? 2.405 -3.224 -14.525 1.00 98.31 176 ILE A C 1
ATOM 1379 O O . ILE A 1 176 ? 1.428 -3.317 -15.266 1.00 98.31 176 ILE A O 1
ATOM 1383 N N . PHE A 1 177 ? 3.657 -3.361 -14.934 1.00 97.81 177 PHE A N 1
ATOM 1384 C CA . PHE A 1 177 ? 4.087 -3.696 -16.279 1.00 97.81 177 PHE A CA 1
ATOM 1385 C C . PHE A 1 177 ? 4.514 -5.161 -16.364 1.00 97.81 177 PHE A C 1
ATOM 1387 O O . PHE A 1 177 ? 5.066 -5.728 -15.416 1.00 97.81 177 PHE A O 1
ATOM 1394 N N . THR A 1 178 ? 4.296 -5.771 -17.522 1.00 96.38 178 THR A N 1
ATOM 1395 C CA . THR A 1 178 ? 4.815 -7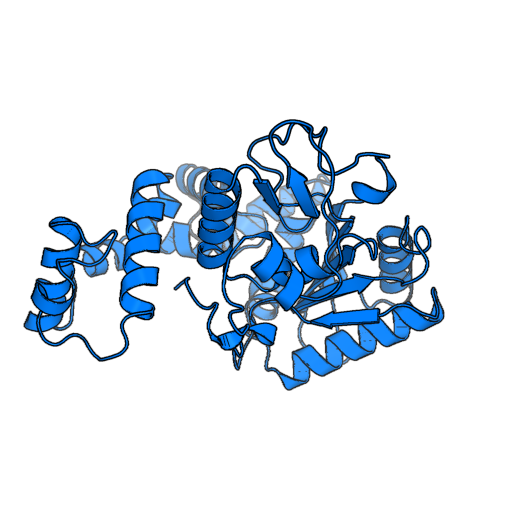.102 -17.849 1.00 96.38 178 THR A CA 1
ATOM 1396 C C . THR A 1 178 ? 5.158 -7.204 -19.330 1.00 96.38 178 THR A C 1
ATOM 1398 O O . THR A 1 178 ? 4.864 -6.301 -20.112 1.00 96.38 178 THR A O 1
ATOM 1401 N N . HIS A 1 179 ? 5.780 -8.311 -19.721 1.00 95.75 179 HIS A N 1
ATOM 1402 C CA . HIS A 1 179 ? 6.034 -8.659 -21.110 1.00 95.75 179 HIS A CA 1
ATOM 1403 C C . HIS A 1 179 ? 5.787 -10.161 -21.304 1.00 95.75 179 HIS A C 1
ATOM 1405 O O . HIS A 1 179 ? 6.349 -10.979 -20.578 1.00 95.75 179 HIS A O 1
ATOM 1411 N N . ARG A 1 180 ? 4.971 -10.557 -22.295 1.00 92.62 180 ARG A N 1
ATOM 1412 C CA . ARG A 1 180 ? 4.587 -11.975 -22.501 1.00 92.62 180 ARG A CA 1
ATOM 1413 C C . ARG A 1 180 ? 5.776 -12.896 -22.766 1.00 92.62 180 ARG A C 1
ATOM 1415 O O . ARG A 1 180 ? 5.782 -14.054 -22.355 1.00 92.62 180 ARG A O 1
ATOM 1422 N N . LYS A 1 181 ? 6.784 -12.386 -23.475 1.00 91.50 181 LYS A N 1
ATOM 1423 C CA . LYS A 1 181 ? 8.064 -13.080 -23.644 1.00 91.50 181 LYS A CA 1
ATOM 1424 C C . LYS A 1 181 ? 8.914 -12.879 -22.393 1.00 91.50 181 LYS A C 1
ATOM 1426 O O . LYS A 1 181 ? 9.412 -11.778 -22.173 1.00 91.50 181 LYS A O 1
ATOM 1431 N N . MET A 1 182 ? 9.069 -13.959 -21.632 1.00 82.50 182 MET A N 1
ATOM 1432 C CA . MET A 1 182 ? 9.868 -14.013 -20.408 1.00 82.50 182 MET A CA 1
ATOM 1433 C C . MET A 1 182 ? 11.297 -13.508 -20.627 1.00 82.50 182 MET A C 1
ATOM 1435 O O . MET A 1 182 ? 11.933 -13.836 -21.631 1.00 82.50 182 MET A O 1
ATOM 1439 N N . GLY A 1 183 ? 11.809 -12.761 -19.652 1.00 80.94 183 GLY A N 1
ATOM 1440 C CA . GLY A 1 183 ? 13.169 -12.238 -19.630 1.00 80.94 183 GLY A CA 1
ATOM 1441 C C . GLY A 1 183 ? 13.315 -10.845 -20.239 1.00 80.94 183 GLY A C 1
ATOM 1442 O O . GLY A 1 183 ? 14.304 -10.184 -19.939 1.00 80.94 183 GLY A O 1
ATOM 1443 N N . LEU A 1 184 ? 12.352 -10.370 -21.039 1.00 88.00 184 LEU A N 1
ATOM 1444 C CA . LEU A 1 184 ? 12.395 -9.014 -21.609 1.00 88.00 184 LEU A CA 1
ATOM 1445 C C . LEU A 1 184 ? 12.019 -7.923 -20.601 1.00 88.00 184 LEU A C 1
ATOM 1447 O O . LEU A 1 184 ? 12.326 -6.756 -20.809 1.00 88.00 184 LEU A O 1
ATOM 1451 N N . GLU A 1 185 ? 11.403 -8.297 -19.483 1.00 82.62 185 GLU A N 1
ATOM 1452 C CA . GLU A 1 185 ? 11.170 -7.411 -18.345 1.00 82.62 185 GLU A CA 1
ATOM 1453 C C . GLU A 1 185 ? 12.429 -7.159 -17.496 1.00 82.62 185 GLU A C 1
ATOM 1455 O O . GLU A 1 185 ? 12.447 -6.229 -16.687 1.00 82.62 185 GLU A O 1
ATOM 1460 N N . ARG A 1 186 ? 13.485 -7.975 -17.647 1.00 82.50 186 ARG A N 1
ATOM 1461 C CA . ARG A 1 186 ? 14.699 -7.870 -16.823 1.00 82.50 186 ARG A CA 1
ATOM 1462 C C . ARG A 1 186 ? 15.428 -6.558 -17.087 1.00 82.50 186 ARG A C 1
ATOM 1464 O O . ARG A 1 186 ? 15.598 -6.144 -18.229 1.00 82.50 186 ARG A O 1
ATOM 1471 N N . HIS A 1 187 ? 15.875 -5.918 -16.012 1.00 88.38 187 HIS A N 1
ATOM 1472 C CA . HIS A 1 187 ? 16.526 -4.604 -15.973 1.00 88.38 187 HIS A CA 1
ATOM 1473 C C . HIS A 1 187 ? 15.702 -3.455 -16.583 1.00 88.38 187 HIS A C 1
ATOM 1475 O O . HIS A 1 187 ? 16.168 -2.312 -16.609 1.00 88.38 187 HIS A O 1
ATOM 1481 N N . LEU A 1 188 ? 14.466 -3.721 -17.023 1.00 92.38 188 LEU A N 1
ATOM 1482 C CA . LEU A 1 188 ? 13.619 -2.739 -17.684 1.00 92.38 188 LEU A CA 1
ATOM 1483 C C . LEU A 1 188 ? 13.206 -1.624 -16.726 1.00 92.38 188 LEU A C 1
ATOM 1485 O O . LEU A 1 188 ? 13.164 -0.473 -17.140 1.00 92.38 188 LEU A O 1
ATOM 1489 N N . CYS A 1 189 ? 12.992 -1.941 -15.444 1.00 94.62 189 CYS A N 1
ATOM 1490 C CA . CYS A 1 189 ? 12.704 -0.948 -14.408 1.00 94.62 189 CYS A CA 1
ATOM 1491 C C . CYS A 1 189 ? 13.790 0.140 -14.350 1.00 94.62 189 CYS A C 1
ATOM 1493 O O . CYS A 1 189 ? 13.487 1.321 -14.512 1.00 94.62 189 CYS A O 1
ATOM 1495 N N . THR A 1 190 ? 15.060 -0.259 -14.216 1.00 93.81 190 THR A N 1
ATOM 1496 C CA . THR A 1 190 ? 16.202 0.667 -14.165 1.00 93.81 190 THR A CA 1
ATOM 1497 C C . THR A 1 190 ? 16.289 1.516 -15.428 1.00 93.81 190 THR A C 1
ATOM 1499 O O . THR A 1 190 ? 16.276 2.743 -15.342 1.00 93.81 190 THR A O 1
ATOM 1502 N N . LYS A 1 191 ? 16.303 0.861 -16.598 1.00 94.75 191 LYS A N 1
ATOM 1503 C CA . LYS A 1 191 ? 16.403 1.528 -17.904 1.00 94.75 191 LYS A CA 1
ATOM 1504 C C . LYS A 1 191 ? 15.259 2.520 -18.119 1.00 94.75 191 LYS A C 1
ATOM 1506 O O . LYS A 1 191 ? 15.461 3.620 -18.626 1.00 94.75 191 LYS A O 1
ATOM 1511 N N . PHE A 1 192 ? 14.045 2.140 -17.730 1.00 96.62 192 PHE A N 1
ATOM 1512 C CA . PHE A 1 192 ? 12.870 2.984 -17.884 1.00 96.62 192 PHE A CA 1
ATOM 1513 C C . PHE A 1 192 ? 12.911 4.193 -16.950 1.00 96.62 192 PHE A C 1
ATOM 1515 O O . PHE A 1 192 ? 12.644 5.308 -17.385 1.00 96.62 192 PHE A O 1
ATOM 1522 N N . VAL A 1 193 ? 13.305 4.012 -15.688 1.00 95.94 193 VAL A N 1
ATOM 1523 C CA . VAL A 1 193 ? 13.456 5.125 -14.739 1.00 95.94 193 VAL A CA 1
ATOM 1524 C C . VAL A 1 193 ? 14.521 6.118 -15.205 1.00 95.94 193 VAL A C 1
ATOM 1526 O O . VAL A 1 193 ? 14.326 7.323 -15.053 1.00 95.94 193 VAL A O 1
ATOM 1529 N N . GLU A 1 194 ? 15.633 5.645 -15.770 1.00 95.50 194 GLU A N 1
ATOM 1530 C CA . GLU A 1 194 ? 16.660 6.503 -16.376 1.00 95.50 194 GLU A CA 1
ATOM 1531 C C . GLU A 1 194 ? 16.082 7.320 -17.529 1.00 95.50 194 GLU A C 1
ATOM 1533 O O . GLU A 1 194 ? 16.161 8.548 -17.504 1.00 95.50 194 GLU A O 1
ATOM 1538 N N . ARG A 1 195 ? 15.372 6.670 -18.454 1.00 95.75 195 ARG A N 1
ATOM 1539 C CA . ARG A 1 195 ? 14.691 7.360 -19.551 1.00 95.75 195 ARG A CA 1
ATOM 1540 C C . ARG A 1 195 ? 13.696 8.413 -19.061 1.00 95.75 195 ARG A C 1
ATOM 1542 O O . ARG A 1 195 ? 13.691 9.538 -19.555 1.00 95.75 195 ARG A O 1
ATOM 1549 N N . LEU A 1 196 ? 12.872 8.085 -18.065 1.00 95.94 196 LEU A N 1
ATOM 1550 C CA . LEU A 1 196 ? 11.905 9.031 -17.504 1.00 95.94 196 LEU A CA 1
ATOM 1551 C C . LEU A 1 196 ? 12.576 10.247 -16.842 1.00 95.94 196 LEU A C 1
ATOM 1553 O O . LEU A 1 196 ? 11.976 11.324 -16.804 1.00 95.94 196 LEU A O 1
ATOM 1557 N N . LYS A 1 197 ? 13.802 10.101 -16.321 1.00 95.12 197 LYS A N 1
ATOM 1558 C CA . LYS A 1 197 ? 14.606 11.229 -15.826 1.00 95.12 197 LYS A CA 1
ATOM 1559 C C . LYS A 1 197 ? 15.152 12.075 -16.971 1.00 95.12 197 LYS A C 1
ATOM 1561 O O . LYS A 1 197 ? 15.071 13.295 -16.888 1.00 95.12 197 LYS A O 1
ATOM 1566 N N . GLU A 1 198 ? 15.677 11.448 -18.024 1.00 95.31 198 GLU A N 1
ATOM 1567 C CA . GLU A 1 198 ? 16.228 12.146 -19.197 1.00 95.31 198 GLU A CA 1
ATOM 1568 C C . GLU A 1 198 ? 15.195 13.065 -19.856 1.00 95.31 198 GLU A C 1
ATOM 1570 O O . GLU A 1 198 ? 15.513 14.194 -20.218 1.00 95.31 198 GLU A O 1
ATOM 1575 N N . ILE A 1 199 ? 13.941 12.614 -19.952 1.00 94.00 199 ILE A N 1
ATOM 1576 C CA . ILE A 1 199 ? 12.841 13.413 -20.514 1.00 94.00 199 ILE A CA 1
ATOM 1577 C C . ILE A 1 199 ? 12.192 14.363 -19.491 1.00 94.00 199 ILE A C 1
ATOM 1579 O O . ILE A 1 199 ? 11.192 15.011 -19.795 1.00 94.00 199 ILE A O 1
ATOM 1583 N N . GLY A 1 200 ? 12.714 14.429 -18.261 1.00 93.00 200 GLY A N 1
ATOM 1584 C CA . GLY A 1 200 ? 12.230 15.320 -17.203 1.00 93.00 200 GLY A CA 1
ATOM 1585 C C . GLY A 1 200 ? 10.883 14.939 -16.575 1.00 93.00 200 GLY A C 1
ATOM 1586 O O . GLY A 1 200 ? 10.321 15.740 -15.831 1.00 93.00 200 GLY A O 1
ATOM 1587 N N . MET A 1 201 ? 10.354 13.737 -16.837 1.00 94.38 201 MET A N 1
ATOM 1588 C CA . MET A 1 201 ? 9.072 13.283 -16.280 1.00 94.38 201 MET A CA 1
ATOM 1589 C C . MET A 1 201 ? 9.198 12.883 -14.801 1.00 94.38 201 MET A C 1
ATOM 1591 O O . MET A 1 201 ? 8.311 13.183 -13.998 1.00 94.38 201 MET A O 1
ATOM 1595 N N . VAL A 1 202 ? 10.299 12.222 -14.421 1.00 95.31 202 VAL A N 1
ATOM 1596 C CA . VAL A 1 202 ? 10.608 11.881 -13.021 1.00 95.31 202 VAL A CA 1
ATOM 1597 C C . VAL A 1 202 ? 11.343 13.039 -12.360 1.00 95.31 202 VAL A C 1
ATOM 1599 O O . VAL A 1 202 ? 12.475 13.359 -12.719 1.00 95.31 202 VAL A O 1
ATOM 1602 N N . LYS A 1 203 ? 10.727 13.618 -11.327 1.00 94.06 203 LYS A N 1
ATOM 1603 C CA . LYS A 1 203 ? 11.341 14.663 -10.504 1.00 94.06 203 LYS A CA 1
ATOM 1604 C C . LYS A 1 203 ? 12.220 14.072 -9.401 1.00 94.06 203 LYS A C 1
ATOM 1606 O O . LYS A 1 203 ? 13.334 14.541 -9.185 1.00 94.06 203 LYS A O 1
ATOM 1611 N N . HIS A 1 204 ? 11.730 13.037 -8.717 1.00 93.00 204 HIS A N 1
ATOM 1612 C CA . HIS A 1 204 ? 12.461 12.348 -7.651 1.00 93.00 204 HIS A CA 1
ATOM 1613 C C . HIS A 1 204 ? 12.217 10.839 -7.683 1.00 93.00 204 HIS A C 1
ATOM 1615 O O . HIS A 1 204 ? 11.119 10.384 -7.993 1.00 93.00 204 HIS A O 1
ATOM 1621 N N . VAL A 1 205 ? 13.231 10.067 -7.292 1.00 91.75 205 VAL A N 1
ATOM 1622 C CA . VAL A 1 205 ? 13.109 8.628 -7.024 1.00 91.75 205 VAL A CA 1
ATOM 1623 C C . VAL A 1 205 ? 13.139 8.433 -5.513 1.00 91.75 205 VAL A C 1
ATOM 1625 O O . VAL A 1 205 ? 14.129 8.763 -4.864 1.00 91.75 205 VAL A O 1
ATOM 1628 N N . LEU A 1 206 ? 12.041 7.934 -4.952 1.00 89.06 206 LEU A N 1
ATOM 1629 C CA . LEU A 1 206 ? 11.871 7.700 -3.516 1.00 89.06 206 LEU A CA 1
ATOM 1630 C C . LEU A 1 206 ? 12.433 6.337 -3.108 1.00 89.06 206 LEU A C 1
ATOM 1632 O O . LEU A 1 206 ? 13.040 6.194 -2.048 1.00 89.06 206 LEU A O 1
ATOM 1636 N N . ASN A 1 207 ? 12.243 5.338 -3.967 1.00 88.38 207 ASN A N 1
ATOM 1637 C CA . ASN A 1 207 ? 12.807 4.006 -3.822 1.00 88.38 207 ASN A CA 1
ATOM 1638 C C . ASN A 1 207 ? 13.024 3.393 -5.207 1.00 88.38 207 ASN A C 1
ATOM 1640 O O . ASN A 1 207 ? 12.230 3.625 -6.116 1.00 88.38 207 ASN A O 1
ATOM 1644 N N . HIS A 1 208 ? 14.079 2.602 -5.358 1.00 89.38 208 HIS A N 1
ATOM 1645 C CA . HIS A 1 208 ? 14.311 1.803 -6.549 1.00 89.38 208 HIS A CA 1
ATOM 1646 C C . HIS A 1 208 ? 14.866 0.444 -6.136 1.00 89.38 208 HIS A C 1
ATOM 1648 O O . HIS A 1 208 ? 15.869 0.366 -5.424 1.00 89.38 208 HIS A O 1
ATOM 1654 N N . SER A 1 209 ? 14.202 -0.623 -6.566 1.00 84.88 209 SER A N 1
ATOM 1655 C CA . SER A 1 209 ? 14.609 -1.992 -6.287 1.00 84.88 209 SER A CA 1
ATOM 1656 C C . SER A 1 209 ? 14.565 -2.827 -7.560 1.00 84.88 209 SER A C 1
ATOM 1658 O O . SER A 1 209 ? 13.569 -2.799 -8.277 1.00 84.88 209 SER A O 1
ATOM 1660 N N . ALA A 1 210 ? 15.639 -3.573 -7.811 1.00 80.88 210 ALA A N 1
ATOM 1661 C CA . ALA A 1 210 ? 15.814 -4.435 -8.978 1.00 80.88 210 ALA A CA 1
ATOM 1662 C C . ALA A 1 210 ? 16.031 -5.898 -8.542 1.00 80.88 210 ALA A C 1
ATOM 1664 O O . ALA A 1 210 ? 16.963 -6.567 -8.979 1.00 80.88 210 ALA A O 1
ATOM 1665 N N . TYR A 1 211 ? 15.235 -6.368 -7.576 1.00 72.38 211 TYR A N 1
ATOM 1666 C CA . TYR A 1 211 ? 15.429 -7.670 -6.933 1.00 72.38 211 TYR A CA 1
ATOM 1667 C C . TYR A 1 211 ? 15.278 -8.854 -7.896 1.00 72.38 211 TYR A C 1
ATOM 1669 O O . TYR A 1 211 ? 16.128 -9.740 -7.872 1.00 72.38 211 TYR A O 1
ATOM 1677 N N . THR A 1 212 ? 14.239 -8.881 -8.739 1.00 65.94 212 THR A N 1
ATOM 1678 C CA . THR A 1 212 ? 14.055 -9.958 -9.734 1.00 65.94 212 THR A CA 1
ATOM 1679 C C . THR A 1 212 ? 15.116 -9.926 -10.820 1.00 65.94 212 THR A C 1
ATOM 1681 O O . THR A 1 212 ? 15.511 -10.977 -11.317 1.00 65.94 212 THR A O 1
ATOM 1684 N N . SER A 1 213 ? 15.609 -8.739 -11.167 1.00 66.44 213 SER A N 1
ATOM 1685 C CA . SER A 1 213 ? 16.695 -8.610 -12.136 1.00 66.44 213 SER A CA 1
ATOM 1686 C C . SER A 1 213 ? 18.059 -9.000 -11.563 1.00 66.44 213 SER A C 1
ATOM 1688 O O . SER A 1 213 ? 18.892 -9.531 -12.290 1.00 66.44 213 SER A O 1
ATOM 1690 N N . ASN A 1 214 ? 18.288 -8.772 -10.266 1.00 56.72 214 ASN A N 1
ATOM 1691 C CA . ASN A 1 214 ? 19.576 -9.023 -9.610 1.00 56.72 214 ASN A CA 1
ATOM 1692 C C . ASN A 1 214 ? 19.691 -10.415 -8.965 1.00 56.72 214 ASN A C 1
ATOM 1694 O O . ASN A 1 214 ? 20.789 -10.820 -8.583 1.00 56.72 214 ASN A O 1
ATOM 1698 N N . HIS A 1 215 ? 18.589 -11.152 -8.814 1.00 58.34 215 HIS A N 1
ATOM 1699 C CA . HIS A 1 215 ? 18.589 -12.495 -8.241 1.00 58.34 215 HIS A CA 1
ATOM 1700 C C . HIS A 1 215 ? 17.847 -13.481 -9.146 1.00 58.34 215 HIS A C 1
ATOM 1702 O O . HIS A 1 215 ? 16.666 -13.301 -9.426 1.00 58.34 215 HIS A O 1
ATOM 1708 N N . GLU A 1 216 ? 18.484 -14.610 -9.477 1.00 46.12 216 GLU A N 1
ATOM 1709 C CA . GLU A 1 216 ? 17.851 -15.800 -10.089 1.00 46.12 216 GLU A CA 1
ATOM 1710 C C . GLU A 1 216 ? 16.866 -16.521 -9.132 1.00 46.12 216 GLU A C 1
ATOM 1712 O O . GLU A 1 216 ? 16.665 -17.734 -9.175 1.00 46.12 216 GLU A O 1
ATOM 1717 N N . GLY A 1 217 ? 16.278 -15.793 -8.185 1.00 44.81 217 GLY A N 1
ATOM 1718 C CA . GLY A 1 217 ? 15.537 -16.354 -7.070 1.00 44.81 217 GLY A CA 1
ATOM 1719 C C . GLY A 1 217 ? 14.083 -16.602 -7.426 1.00 44.81 217 GLY A C 1
ATOM 1720 O O . GLY A 1 217 ? 13.264 -15.687 -7.397 1.00 44.81 217 GLY A O 1
ATOM 1721 N N . THR A 1 218 ? 13.737 -17.864 -7.660 1.00 48.09 218 THR A N 1
ATOM 1722 C CA . THR A 1 218 ? 12.351 -18.323 -7.568 1.00 48.09 218 THR A CA 1
ATOM 1723 C C . THR A 1 218 ? 11.798 -18.007 -6.170 1.00 48.09 218 THR A C 1
ATOM 1725 O O . THR A 1 218 ? 12.500 -18.096 -5.159 1.00 48.09 218 THR A O 1
ATOM 1728 N N . HIS A 1 219 ? 10.514 -17.652 -6.099 1.00 51.19 219 HIS A N 1
ATOM 1729 C CA . HIS A 1 219 ? 9.743 -17.312 -4.891 1.00 51.19 219 HIS A CA 1
ATOM 1730 C C . HIS A 1 219 ? 9.925 -18.278 -3.683 1.00 51.19 219 HIS A C 1
ATOM 1732 O O . HIS A 1 219 ? 9.576 -17.939 -2.544 1.00 51.19 219 HIS A O 1
ATOM 1738 N N . GLY A 1 220 ? 10.481 -19.474 -3.918 1.00 41.59 220 GLY A N 1
ATOM 1739 C CA . GLY A 1 220 ? 10.653 -20.582 -2.981 1.00 41.59 220 GLY A CA 1
ATOM 1740 C C . GLY A 1 220 ? 11.872 -20.560 -2.044 1.00 41.59 220 GLY A C 1
ATOM 1741 O O . GLY A 1 220 ? 11.811 -21.239 -1.023 1.00 41.59 220 GLY A O 1
ATOM 1742 N N . HIS A 1 221 ? 12.942 -19.799 -2.322 1.00 43.75 221 HIS A N 1
ATOM 1743 C CA . HIS A 1 221 ? 14.199 -19.865 -1.536 1.00 43.75 221 HIS A CA 1
ATOM 1744 C C . HIS A 1 221 ? 14.574 -18.598 -0.755 1.00 43.75 221 HIS A C 1
ATOM 1746 O O . HIS A 1 221 ? 15.644 -18.524 -0.155 1.00 43.75 221 HIS A O 1
ATOM 1752 N N . GLN A 1 222 ? 13.710 -17.587 -0.718 1.00 49.59 222 GLN A N 1
ATOM 1753 C CA . GLN A 1 222 ? 14.075 -16.321 -0.089 1.00 49.59 222 GLN A CA 1
ATOM 1754 C C . GLN A 1 222 ? 13.720 -16.284 1.402 1.00 49.59 222 GLN A C 1
ATOM 1756 O O . GLN A 1 222 ? 12.545 -16.244 1.786 1.00 49.59 222 GLN A O 1
ATOM 1761 N N . HIS A 1 223 ? 14.757 -16.216 2.241 1.00 38.69 223 HIS A N 1
ATOM 1762 C CA . HIS A 1 223 ? 14.671 -15.713 3.610 1.00 38.69 223 HIS A CA 1
ATOM 1763 C C . HIS A 1 223 ? 14.273 -14.232 3.567 1.00 38.69 223 HIS A C 1
ATOM 1765 O O . HIS A 1 223 ? 15.115 -13.341 3.490 1.00 38.69 223 HIS A O 1
ATOM 1771 N N . LYS A 1 224 ? 12.968 -13.945 3.601 1.00 45.06 224 LYS A N 1
ATOM 1772 C CA . LYS A 1 224 ? 12.493 -12.574 3.801 1.00 45.06 224 LYS A CA 1
ATOM 1773 C C . LYS A 1 224 ? 12.891 -12.124 5.208 1.00 45.06 224 LYS A C 1
ATOM 1775 O O . LYS A 1 224 ? 12.458 -12.715 6.199 1.00 45.06 224 LYS A O 1
ATOM 1780 N N . SER A 1 225 ? 13.649 -11.032 5.312 1.00 36.56 225 SER A N 1
ATOM 1781 C CA . SER A 1 225 ? 13.563 -10.202 6.513 1.00 36.56 225 SER A CA 1
ATOM 1782 C C . SER A 1 225 ? 12.105 -9.738 6.650 1.00 36.56 225 SER A C 1
ATOM 1784 O O . SER A 1 225 ? 11.404 -9.557 5.651 1.00 36.56 225 SER A O 1
ATOM 1786 N N . ARG A 1 226 ? 11.619 -9.543 7.881 1.00 37.44 226 ARG A N 1
ATOM 1787 C CA . ARG A 1 226 ? 10.226 -9.144 8.182 1.00 37.44 226 ARG A CA 1
ATOM 1788 C C . ARG A 1 226 ? 9.731 -7.887 7.429 1.00 37.44 226 ARG A C 1
ATOM 1790 O O . ARG A 1 226 ? 8.536 -7.614 7.478 1.00 37.44 226 ARG A O 1
ATOM 1797 N N . ALA A 1 227 ? 10.616 -7.135 6.768 1.00 34.78 227 ALA A N 1
ATOM 1798 C CA . ALA A 1 227 ? 10.340 -5.861 6.108 1.00 34.78 227 ALA A CA 1
ATOM 1799 C C . ALA A 1 227 ? 10.146 -5.933 4.576 1.00 34.78 227 ALA A C 1
ATOM 1801 O O . ALA A 1 227 ? 9.644 -4.973 3.998 1.00 34.78 227 ALA A O 1
ATOM 1802 N N . CYS A 1 228 ? 10.513 -7.029 3.898 1.00 43.06 228 CYS A N 1
ATOM 1803 C CA . CYS A 1 228 ? 10.393 -7.121 2.435 1.00 43.06 228 CYS A CA 1
ATOM 1804 C C . CYS A 1 228 ? 8.984 -7.598 2.029 1.00 43.06 228 CYS A C 1
ATOM 1806 O O . CYS A 1 228 ? 8.679 -8.794 2.082 1.00 43.06 228 CYS A O 1
ATOM 1808 N N . MET A 1 229 ? 8.103 -6.654 1.673 1.00 49.28 229 MET A N 1
ATOM 1809 C CA . MET A 1 229 ? 6.705 -6.942 1.309 1.00 49.28 229 MET A CA 1
ATOM 1810 C C . MET A 1 229 ? 6.594 -7.702 -0.019 1.00 49.28 229 MET A C 1
ATOM 1812 O O . MET A 1 229 ? 5.832 -8.666 -0.101 1.00 49.28 229 MET A O 1
ATOM 1816 N N . ASP A 1 230 ? 7.419 -7.351 -1.005 1.00 69.06 230 ASP A N 1
ATOM 1817 C CA . ASP A 1 230 ? 7.478 -7.991 -2.316 1.00 69.06 230 ASP A CA 1
ATOM 1818 C C . ASP A 1 230 ? 8.889 -7.926 -2.919 1.00 69.06 230 ASP A C 1
ATOM 1820 O O . ASP A 1 230 ? 9.716 -7.093 -2.537 1.00 69.06 230 ASP A O 1
ATOM 1824 N N . VAL A 1 231 ? 9.143 -8.823 -3.869 1.00 78.81 231 VAL A N 1
ATOM 1825 C CA . VAL A 1 231 ? 10.465 -9.050 -4.475 1.00 78.81 231 VAL A CA 1
ATOM 1826 C C . VAL A 1 231 ? 10.518 -8.593 -5.926 1.00 78.81 231 VAL A C 1
ATOM 1828 O O . VAL A 1 231 ? 11.513 -8.843 -6.591 1.00 78.81 231 VAL A O 1
ATOM 1831 N N . LEU A 1 232 ? 9.453 -7.951 -6.412 1.00 89.38 232 LEU A N 1
ATOM 1832 C CA . LEU A 1 232 ? 9.366 -7.456 -7.778 1.00 89.38 232 LEU A CA 1
ATOM 1833 C C . LEU A 1 232 ? 10.300 -6.265 -7.965 1.00 89.38 232 LEU A C 1
ATOM 1835 O O . LEU A 1 232 ? 10.585 -5.514 -7.019 1.00 89.38 232 LEU A O 1
ATOM 1839 N N . ASP A 1 233 ? 10.748 -6.089 -9.203 1.00 92.19 233 ASP A N 1
ATOM 1840 C CA . ASP A 1 233 ? 11.405 -4.860 -9.608 1.00 92.19 233 ASP A CA 1
ATOM 1841 C C . ASP A 1 233 ? 10.397 -3.715 -9.525 1.00 92.19 233 ASP A C 1
ATOM 1843 O O . ASP A 1 233 ? 9.263 -3.830 -9.989 1.00 92.19 233 ASP A O 1
ATOM 1847 N N . LYS A 1 234 ? 10.789 -2.616 -8.888 1.00 93.81 234 LYS A N 1
ATOM 1848 C CA . LYS A 1 234 ? 9.903 -1.471 -8.678 1.00 93.81 234 LYS A CA 1
ATOM 1849 C C . LYS A 1 234 ? 10.665 -0.180 -8.474 1.00 93.81 234 LYS A C 1
ATOM 1851 O O . LYS A 1 234 ? 11.749 -0.172 -7.886 1.00 93.81 234 LYS A O 1
ATOM 1856 N N . ALA A 1 235 ? 10.053 0.909 -8.904 1.00 95.50 235 ALA A N 1
ATOM 1857 C CA . ALA A 1 235 ? 10.500 2.262 -8.651 1.00 95.50 235 ALA A CA 1
ATOM 1858 C C . ALA A 1 235 ? 9.329 3.085 -8.121 1.00 95.50 235 ALA A C 1
ATOM 1860 O O . ALA A 1 235 ? 8.306 3.222 -8.783 1.00 95.50 235 ALA A O 1
ATOM 1861 N N . LEU A 1 236 ? 9.491 3.632 -6.922 1.00 95.00 236 LEU A N 1
ATOM 1862 C CA . LEU A 1 236 ? 8.538 4.553 -6.319 1.00 95.00 236 LEU A CA 1
ATOM 1863 C C . LEU A 1 236 ? 9.054 5.949 -6.636 1.00 95.00 236 LEU A C 1
ATOM 1865 O O . LEU A 1 236 ? 10.144 6.325 -6.189 1.00 95.00 236 LEU A O 1
ATOM 1869 N N . VAL A 1 237 ? 8.315 6.700 -7.441 1.00 95.88 237 VAL A N 1
ATOM 1870 C CA . VAL A 1 237 ? 8.777 7.969 -8.003 1.00 95.88 237 VAL A CA 1
ATOM 1871 C C . VAL A 1 237 ? 7.787 9.094 -7.735 1.00 95.88 237 VAL A C 1
ATOM 1873 O O . VAL A 1 237 ? 6.596 8.878 -7.517 1.00 95.88 237 VAL A O 1
ATOM 1876 N N . ILE A 1 238 ? 8.296 10.321 -7.757 1.00 96.38 238 ILE A N 1
ATOM 1877 C CA . ILE A 1 238 ? 7.483 11.524 -7.892 1.00 96.38 238 ILE A CA 1
ATOM 1878 C C . ILE A 1 238 ? 7.600 11.971 -9.342 1.00 96.38 238 ILE A C 1
ATOM 1880 O O . ILE A 1 238 ? 8.681 12.379 -9.781 1.00 96.38 238 ILE A O 1
ATOM 1884 N N . LEU A 1 239 ? 6.494 11.891 -10.075 1.00 95.81 239 LEU A N 1
ATOM 1885 C CA . LEU A 1 239 ? 6.395 12.449 -11.415 1.00 95.81 239 LEU A CA 1
ATOM 1886 C C . LEU A 1 239 ? 5.982 13.915 -11.349 1.00 95.81 239 LEU A C 1
ATOM 1888 O O . LEU A 1 239 ? 5.231 14.318 -10.458 1.00 95.81 239 LEU A O 1
ATOM 1892 N N . LYS A 1 240 ? 6.421 14.686 -12.342 1.00 92.31 240 LYS A N 1
ATOM 1893 C CA . LYS A 1 240 ? 5.871 16.004 -12.655 1.00 92.31 240 LYS A CA 1
ATOM 1894 C C . LYS A 1 240 ? 5.212 15.935 -14.035 1.00 92.31 240 LYS A C 1
ATOM 1896 O O . LYS A 1 240 ? 5.874 16.206 -15.036 1.00 92.31 240 LYS A O 1
ATOM 1901 N N . PRO A 1 241 ? 3.931 15.531 -14.122 1.00 86.25 241 PRO A N 1
ATOM 1902 C CA . PRO A 1 241 ? 3.200 15.617 -15.375 1.00 86.25 241 PRO A CA 1
ATOM 1903 C C . PRO A 1 241 ? 3.132 17.078 -15.832 1.00 86.25 241 PRO A C 1
ATOM 1905 O O . PRO A 1 241 ? 3.073 17.997 -15.007 1.00 86.25 241 PRO A O 1
ATOM 1908 N N . LYS A 1 242 ? 3.134 17.289 -17.149 1.00 82.56 242 LYS A N 1
ATOM 1909 C CA . LYS A 1 242 ? 2.995 18.624 -17.733 1.00 82.56 242 LYS A CA 1
ATOM 1910 C C . LYS A 1 242 ? 1.693 19.264 -17.239 1.00 82.56 242 LYS A C 1
ATOM 1912 O O . LYS A 1 242 ? 0.651 18.615 -17.266 1.00 82.56 242 LYS A O 1
ATOM 1917 N N . ASP A 1 243 ? 1.783 20.504 -16.766 1.00 83.88 243 ASP A N 1
ATOM 1918 C CA . ASP A 1 243 ? 0.651 21.309 -16.288 1.00 83.88 243 ASP A CA 1
ATOM 1919 C C . ASP A 1 243 ? -0.197 20.655 -15.168 1.00 83.88 243 ASP A C 1
ATOM 1921 O O . ASP A 1 243 ? -1.333 21.058 -14.938 1.00 83.88 243 ASP A O 1
ATOM 1925 N N . SER A 1 244 ? 0.350 19.673 -14.432 1.00 88.62 244 SER A N 1
ATOM 1926 C CA . SER A 1 244 ? -0.302 19.057 -13.261 1.00 88.62 244 SER A CA 1
ATOM 1927 C C . SER A 1 244 ? 0.566 19.145 -12.004 1.00 88.62 244 SER A C 1
ATOM 1929 O O . SER A 1 244 ? 1.750 19.491 -12.058 1.00 88.62 244 SER A O 1
ATOM 1931 N N . LEU A 1 245 ? -0.020 18.829 -10.851 1.00 94.88 245 LEU A N 1
ATOM 1932 C CA . LEU A 1 245 ? 0.687 18.677 -9.582 1.00 94.88 245 LEU A CA 1
ATOM 1933 C C . LEU A 1 245 ? 1.674 17.505 -9.631 1.00 94.88 245 LEU A C 1
ATOM 1935 O O . LEU A 1 245 ? 1.535 16.569 -10.420 1.00 94.88 245 LEU A O 1
ATOM 1939 N N . HIS A 1 246 ? 2.669 17.535 -8.751 1.00 96.69 246 HIS A N 1
ATOM 1940 C CA . HIS A 1 246 ? 3.542 16.392 -8.529 1.00 96.69 246 HIS A CA 1
ATOM 1941 C C . HIS A 1 246 ? 2.734 15.199 -8.007 1.00 96.69 246 HIS A C 1
ATOM 1943 O O . HIS A 1 246 ? 2.004 15.320 -7.023 1.00 96.69 246 HIS A O 1
ATOM 1949 N N . ARG A 1 247 ? 2.878 14.031 -8.644 1.00 96.75 247 ARG A N 1
ATOM 1950 C CA . ARG A 1 247 ? 2.141 12.809 -8.278 1.00 96.75 247 ARG A CA 1
ATOM 1951 C C . ARG A 1 247 ? 3.090 11.693 -7.881 1.00 96.75 247 ARG A C 1
ATOM 1953 O O . ARG A 1 247 ? 4.097 11.469 -8.553 1.00 96.75 247 ARG A O 1
ATOM 1960 N N . ARG A 1 248 ? 2.748 10.964 -6.813 1.00 96.62 248 ARG A N 1
ATOM 1961 C CA . ARG A 1 248 ? 3.417 9.696 -6.506 1.00 96.62 248 ARG A CA 1
ATOM 1962 C C . ARG A 1 248 ? 2.933 8.619 -7.463 1.00 96.62 248 ARG A C 1
ATOM 1964 O O . ARG A 1 248 ? 1.727 8.415 -7.607 1.00 96.62 248 ARG A O 1
ATOM 1971 N N . VAL A 1 249 ? 3.887 7.945 -8.087 1.00 97.81 249 VAL A N 1
ATOM 1972 C CA . VAL A 1 249 ? 3.639 6.832 -8.995 1.00 97.81 249 VAL A CA 1
ATOM 1973 C C . VAL A 1 249 ? 4.569 5.692 -8.618 1.00 97.81 249 VAL A C 1
ATOM 1975 O O . VAL A 1 249 ? 5.785 5.869 -8.547 1.00 97.81 249 VAL A O 1
ATOM 1978 N N . ASP A 1 250 ? 3.984 4.529 -8.388 1.00 97.94 250 ASP A N 1
ATOM 1979 C CA . ASP A 1 250 ? 4.693 3.297 -8.109 1.00 97.94 250 ASP A CA 1
ATOM 1980 C C . ASP A 1 250 ? 4.701 2.490 -9.415 1.00 97.94 250 ASP A C 1
ATOM 1982 O O . ASP A 1 250 ? 3.658 2.123 -9.958 1.00 97.94 250 ASP A O 1
ATOM 1986 N N . LEU A 1 251 ? 5.895 2.286 -9.970 1.00 98.00 251 LEU A N 1
ATOM 1987 C CA . LEU A 1 251 ? 6.135 1.548 -11.209 1.00 98.00 251 LEU A CA 1
ATOM 1988 C C . LEU A 1 251 ? 6.625 0.155 -10.833 1.00 98.00 251 LEU A C 1
ATOM 1990 O O . LEU A 1 251 ? 7.683 0.035 -10.221 1.00 98.00 251 LEU A O 1
ATOM 1994 N N . ILE A 1 252 ? 5.880 -0.887 -11.184 1.00 96.94 252 ILE A N 1
ATOM 1995 C CA . ILE A 1 252 ? 6.162 -2.271 -10.799 1.00 96.94 252 ILE A CA 1
ATOM 1996 C C . ILE A 1 252 ? 6.366 -3.105 -12.055 1.00 96.94 252 ILE A C 1
ATOM 1998 O O . ILE A 1 252 ? 5.565 -3.044 -12.978 1.00 96.94 252 ILE A O 1
ATOM 2002 N N . PHE A 1 253 ? 7.411 -3.921 -12.084 1.00 95.31 253 PHE A N 1
ATOM 2003 C CA . PHE A 1 253 ? 7.746 -4.790 -13.204 1.00 95.31 253 PHE A CA 1
ATOM 2004 C C . PHE A 1 253 ? 7.651 -6.242 -12.755 1.00 95.31 253 PHE A C 1
ATOM 2006 O O . PHE A 1 253 ? 8.365 -6.683 -11.852 1.00 95.31 253 PHE A O 1
ATOM 2013 N N . ALA A 1 254 ? 6.737 -6.982 -13.378 1.00 93.44 254 ALA A N 1
ATOM 2014 C CA . ALA A 1 254 ? 6.464 -8.369 -13.047 1.00 93.44 254 ALA A CA 1
ATOM 2015 C C . ALA A 1 254 ? 6.769 -9.282 -14.245 1.00 93.44 254 ALA A C 1
ATOM 2017 O O . ALA A 1 254 ? 6.208 -9.075 -15.328 1.00 93.44 254 ALA A O 1
ATOM 2018 N N . PRO A 1 255 ? 7.586 -10.337 -14.063 1.00 92.69 255 PRO A N 1
ATOM 2019 C CA . PRO A 1 255 ? 7.660 -11.429 -15.027 1.00 92.69 255 PRO A CA 1
ATOM 2020 C C . PRO A 1 255 ? 6.268 -11.998 -15.305 1.00 92.69 255 PRO A C 1
ATOM 2022 O O . PRO A 1 255 ? 5.444 -12.104 -14.392 1.00 92.69 255 PRO A O 1
ATOM 2025 N N . TYR A 1 256 ? 5.999 -12.403 -16.549 1.00 93.12 256 TYR A N 1
ATOM 2026 C CA . TYR A 1 256 ? 4.653 -12.839 -16.945 1.00 93.12 256 TYR A CA 1
ATOM 2027 C C . TYR A 1 256 ? 4.127 -14.011 -16.097 1.00 93.12 256 TYR A C 1
ATOM 2029 O O . TYR A 1 256 ? 2.938 -14.084 -15.799 1.00 93.12 256 TYR A O 1
ATOM 2037 N N . SER A 1 257 ? 5.019 -14.882 -15.611 1.00 91.75 257 SER A N 1
ATOM 2038 C CA . SER A 1 257 ? 4.687 -16.011 -14.727 1.00 91.75 257 SER A CA 1
ATOM 2039 C C . SER A 1 257 ? 4.100 -15.624 -13.361 1.00 91.75 257 SER A C 1
ATOM 2041 O O . SER A 1 257 ? 3.486 -16.469 -12.710 1.00 91.75 257 SER A O 1
ATOM 2043 N N . VAL A 1 258 ? 4.289 -14.379 -12.914 1.00 93.81 258 VAL A N 1
ATOM 2044 C CA . VAL A 1 258 ? 3.792 -13.857 -11.626 1.00 93.81 258 VAL A CA 1
ATOM 2045 C C . VAL A 1 258 ? 2.932 -12.605 -11.808 1.00 93.81 258 VAL A C 1
ATOM 2047 O O . VAL A 1 258 ? 2.546 -11.968 -10.832 1.00 93.81 258 VAL A O 1
ATOM 2050 N N . TYR A 1 259 ? 2.602 -12.245 -13.051 1.00 96.12 259 TYR A N 1
ATOM 2051 C CA . TYR A 1 259 ? 1.854 -11.029 -13.364 1.00 96.12 259 TYR A CA 1
ATOM 2052 C C . TYR A 1 259 ? 0.502 -10.980 -12.648 1.00 96.12 259 TYR A C 1
ATOM 2054 O O . TYR A 1 259 ? 0.157 -9.985 -12.018 1.00 96.12 259 TYR A O 1
ATOM 2062 N N . TRP A 1 260 ? -0.233 -12.089 -12.655 1.00 97.94 260 TRP A N 1
ATOM 2063 C CA . TRP A 1 260 ? -1.563 -12.148 -12.054 1.00 97.94 260 TRP A CA 1
ATOM 2064 C C . TRP A 1 260 ? -1.534 -12.156 -10.527 1.00 97.94 260 TRP A C 1
ATOM 2066 O O . TRP A 1 260 ? -2.385 -11.536 -9.893 1.00 97.94 260 TRP A O 1
ATOM 2076 N N . THR A 1 261 ? -0.518 -12.765 -9.910 1.00 97.81 261 THR A N 1
ATOM 2077 C CA . THR A 1 261 ? -0.312 -12.641 -8.459 1.00 97.81 261 THR A CA 1
ATOM 2078 C C . THR A 1 261 ? 0.125 -11.230 -8.080 1.00 97.81 261 THR A C 1
ATOM 2080 O O . THR A 1 261 ? -0.297 -10.726 -7.040 1.00 97.81 261 THR A O 1
ATOM 2083 N N . ALA A 1 262 ? 0.905 -10.559 -8.937 1.00 97.31 262 ALA A N 1
ATOM 2084 C CA . ALA A 1 262 ? 1.276 -9.162 -8.759 1.00 97.31 262 ALA A CA 1
ATOM 2085 C C . ALA A 1 262 ? 0.044 -8.253 -8.828 1.00 97.31 262 ALA A C 1
ATOM 2087 O O . ALA A 1 262 ? -0.136 -7.435 -7.928 1.00 97.31 262 ALA A O 1
ATOM 2088 N N . ILE A 1 263 ? -0.838 -8.445 -9.817 1.00 98.44 263 ILE A N 1
ATOM 2089 C CA . ILE A 1 263 ? -2.106 -7.709 -9.920 1.00 98.44 263 ILE A CA 1
ATOM 2090 C C . ILE A 1 263 ? -2.933 -7.893 -8.652 1.00 98.44 263 ILE A C 1
ATOM 2092 O O . ILE A 1 263 ? -3.340 -6.891 -8.069 1.00 98.44 263 ILE A O 1
ATOM 2096 N N . VAL A 1 264 ? -3.152 -9.125 -8.178 1.00 98.38 264 VAL A N 1
ATOM 2097 C CA . VAL A 1 264 ? -3.912 -9.357 -6.934 1.00 98.38 264 VAL A CA 1
ATOM 2098 C C . VAL A 1 264 ? -3.240 -8.635 -5.757 1.00 98.38 264 VAL A C 1
ATOM 2100 O O . VAL A 1 264 ? -3.883 -7.833 -5.077 1.00 98.38 264 VAL A O 1
ATOM 2103 N N . GLY A 1 265 ? -1.925 -8.818 -5.607 1.00 97.31 265 GLY A N 1
ATOM 2104 C CA . GLY A 1 265 ? -1.125 -8.252 -4.524 1.00 97.31 265 GLY A CA 1
ATOM 2105 C C . GLY A 1 265 ? -1.151 -6.726 -4.430 1.00 97.31 265 GLY A C 1
ATOM 2106 O O . GLY A 1 265 ? -1.356 -6.168 -3.351 1.00 97.31 265 GLY A O 1
ATOM 2107 N N . TRP A 1 266 ? -0.961 -6.048 -5.560 1.00 97.69 266 TRP A N 1
ATOM 2108 C CA . TRP A 1 266 ? -0.929 -4.585 -5.646 1.00 97.69 266 TRP A CA 1
ATOM 2109 C C . TRP A 1 266 ? -2.318 -3.970 -5.840 1.00 97.69 266 TRP A C 1
ATOM 2111 O O . TRP A 1 266 ? -2.503 -2.780 -5.598 1.00 97.69 266 TRP A O 1
ATOM 2121 N N . THR A 1 267 ? -3.334 -4.753 -6.222 1.00 98.44 267 THR A N 1
ATOM 2122 C CA . THR A 1 267 ? -4.737 -4.314 -6.135 1.00 98.44 267 THR A CA 1
ATOM 2123 C C . THR A 1 267 ? -5.138 -4.134 -4.681 1.00 98.44 267 THR A C 1
ATOM 2125 O O . THR A 1 267 ? -5.883 -3.207 -4.376 1.00 98.44 267 THR A O 1
ATOM 2128 N N . GLY A 1 268 ? -4.638 -4.967 -3.765 1.00 96.38 268 GLY A N 1
ATOM 2129 C CA . GLY A 1 268 ? -4.969 -4.876 -2.348 1.00 96.38 268 GLY A CA 1
ATOM 2130 C C . GLY A 1 268 ? -6.452 -5.169 -2.061 1.00 96.38 268 GLY A C 1
ATOM 2131 O O . GLY A 1 268 ? -7.139 -5.808 -2.850 1.00 96.38 268 GLY A O 1
ATOM 2132 N N . SER A 1 269 ? -7.022 -4.677 -0.959 1.00 96.69 269 SER A N 1
ATOM 2133 C CA . SER A 1 269 ? -6.417 -3.786 0.041 1.00 96.69 269 SER A CA 1
ATOM 2134 C C . SER A 1 269 ? -5.427 -4.512 0.982 1.00 96.69 269 SER A C 1
ATOM 2136 O O . SER A 1 269 ? -5.286 -5.730 0.925 1.00 96.69 269 SER A O 1
ATOM 2138 N N . LYS A 1 270 ? -4.716 -3.793 1.862 1.00 94.38 270 LYS A N 1
ATOM 2139 C CA . LYS A 1 270 ? -3.716 -4.352 2.793 1.00 94.38 270 LYS A CA 1
ATOM 2140 C C . LYS A 1 270 ? -4.299 -5.450 3.690 1.00 94.38 270 LYS A C 1
ATOM 2142 O O . LYS A 1 270 ? -3.667 -6.496 3.844 1.00 94.38 270 LYS A O 1
ATOM 2147 N N . GLN A 1 271 ? -5.469 -5.236 4.294 1.00 95.50 271 GLN A N 1
ATOM 2148 C CA . GLN A 1 271 ? -6.125 -6.255 5.120 1.00 95.50 271 GLN A CA 1
ATOM 2149 C C . GLN A 1 271 ? -6.616 -7.445 4.282 1.00 95.50 271 GLN A C 1
ATOM 2151 O O . GLN A 1 271 ? -6.429 -8.581 4.713 1.00 95.50 271 GLN A O 1
ATOM 2156 N N . PHE A 1 272 ? -7.144 -7.205 3.074 1.00 97.06 272 PHE A N 1
ATOM 2157 C CA . PHE A 1 272 ? -7.554 -8.269 2.149 1.00 97.06 272 PHE A CA 1
ATOM 2158 C C . PHE A 1 272 ? -6.372 -9.185 1.804 1.00 97.06 272 PHE A C 1
ATOM 2160 O O . PHE A 1 272 ? -6.432 -10.395 2.002 1.00 97.06 272 PHE A O 1
ATOM 2167 N N . GLU A 1 273 ? -5.249 -8.589 1.406 1.00 97.38 273 GLU A N 1
ATOM 2168 C CA . GLU A 1 273 ? -4.001 -9.294 1.115 1.00 97.38 273 GLU A CA 1
ATOM 2169 C C . GLU A 1 273 ? -3.462 -10.064 2.318 1.00 97.38 273 GLU A C 1
ATOM 2171 O O . GLU A 1 273 ? -2.987 -11.194 2.199 1.00 97.38 273 GLU A O 1
ATOM 2176 N N . ARG A 1 274 ? -3.541 -9.473 3.513 1.00 95.06 274 ARG A N 1
ATOM 2177 C CA . ARG A 1 274 ? -3.117 -10.147 4.739 1.00 95.06 274 ARG A CA 1
ATOM 2178 C C . ARG A 1 274 ? -3.926 -11.418 4.985 1.00 95.06 274 ARG A C 1
ATOM 2180 O O . ARG A 1 274 ? -3.330 -12.446 5.312 1.00 95.06 274 ARG A O 1
ATOM 2187 N N . ASP A 1 275 ? -5.245 -11.348 4.855 1.00 95.44 275 ASP A N 1
ATOM 2188 C CA . ASP A 1 275 ? -6.113 -12.500 5.080 1.00 95.44 275 ASP A CA 1
ATOM 2189 C C . ASP A 1 275 ? -5.955 -13.544 3.964 1.00 95.44 275 ASP A C 1
ATOM 2191 O O . ASP A 1 275 ? -5.888 -14.736 4.267 1.00 95.44 275 ASP A O 1
ATOM 2195 N N . LEU A 1 276 ? -5.732 -13.118 2.715 1.00 97.06 276 LEU A N 1
ATOM 2196 C CA . LEU A 1 276 ? -5.434 -14.011 1.592 1.00 97.06 276 LEU A CA 1
ATOM 2197 C C . LEU A 1 276 ? -4.148 -14.822 1.820 1.00 97.06 276 LEU A C 1
ATOM 2199 O O . LEU A 1 276 ? -4.127 -16.034 1.612 1.00 97.06 276 LEU A O 1
ATOM 2203 N N . ARG A 1 277 ? -3.084 -14.190 2.334 1.00 96.88 277 ARG A N 1
ATOM 2204 C CA . ARG A 1 277 ? -1.822 -14.879 2.677 1.00 96.88 277 ARG A CA 1
ATOM 2205 C C . ARG A 1 277 ? -1.980 -15.859 3.834 1.00 96.88 277 ARG A C 1
ATOM 2207 O O . ARG A 1 277 ? -1.352 -16.918 3.837 1.00 96.88 277 ARG A O 1
ATOM 2214 N N . ILE A 1 278 ? -2.799 -15.512 4.826 1.00 95.44 278 ILE A N 1
ATOM 2215 C CA . ILE A 1 278 ? -3.102 -16.401 5.956 1.00 95.44 278 ILE A CA 1
ATOM 2216 C C . ILE A 1 278 ? -3.882 -17.622 5.468 1.00 95.44 278 ILE A C 1
ATOM 2218 O O . ILE A 1 278 ? -3.511 -18.743 5.816 1.00 95.44 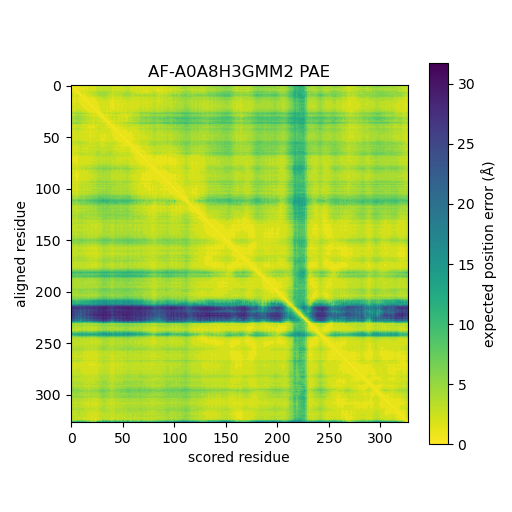278 ILE A O 1
ATOM 2222 N N . HIS A 1 279 ? -4.901 -17.412 4.632 1.00 97.25 279 HIS A N 1
ATOM 2223 C CA . HIS A 1 279 ? -5.667 -18.486 4.004 1.00 97.25 279 HIS A CA 1
ATOM 2224 C C . HIS A 1 279 ? -4.771 -19.389 3.153 1.00 97.25 279 HIS A C 1
ATOM 2226 O O . HIS A 1 279 ? -4.750 -20.598 3.360 1.00 97.25 279 HIS A O 1
ATOM 2232 N N . ALA A 1 280 ? -3.946 -18.815 2.271 1.00 97.56 280 ALA A N 1
ATOM 2233 C CA . ALA A 1 280 ? -2.998 -19.574 1.454 1.00 97.56 280 ALA A CA 1
ATOM 2234 C C . ALA A 1 280 ? -2.112 -20.487 2.317 1.00 97.56 280 ALA A C 1
ATOM 2236 O O . ALA A 1 280 ? -1.972 -21.676 2.027 1.00 97.56 280 ALA A O 1
ATOM 2237 N N . LYS A 1 281 ? -1.591 -19.964 3.438 1.00 96.62 281 LYS A N 1
ATOM 2238 C CA . LYS A 1 281 ? -0.784 -20.742 4.386 1.00 96.62 281 LYS A CA 1
ATOM 2239 C C . LYS A 1 281 ? -1.553 -21.920 4.985 1.00 96.62 281 LYS A C 1
ATOM 2241 O O . LYS A 1 281 ? -0.977 -22.996 5.128 1.00 96.62 281 LYS A O 1
ATOM 2246 N N . GLN A 1 282 ? -2.832 -21.740 5.312 1.00 96.75 282 GLN A N 1
ATOM 2247 C CA . GLN A 1 282 ? -3.700 -22.821 5.799 1.00 96.75 282 GLN A CA 1
ATOM 2248 C C . GLN A 1 282 ? -3.939 -23.899 4.732 1.00 96.75 282 GLN A C 1
ATOM 2250 O O . GLN A 1 282 ? -4.076 -25.066 5.079 1.00 96.75 282 GLN A O 1
ATOM 2255 N N . GLN A 1 283 ? -3.897 -23.533 3.449 1.00 97.12 283 GLN A N 1
ATOM 2256 C CA . GLN A 1 283 ? -3.965 -24.465 2.316 1.00 97.12 283 GLN A CA 1
ATOM 2257 C C . GLN A 1 283 ? -2.608 -25.107 1.960 1.00 97.12 283 GLN A C 1
ATOM 2259 O O . GLN A 1 283 ? -2.479 -25.766 0.930 1.00 97.12 283 GLN A O 1
ATOM 2264 N N . GLY A 1 284 ? -1.562 -24.914 2.773 1.00 96.88 284 GLY A N 1
ATOM 2265 C CA . GLY A 1 284 ? -0.228 -25.444 2.477 1.00 96.88 284 GLY A CA 1
ATOM 2266 C C . GLY A 1 284 ? 0.504 -24.688 1.361 1.00 96.88 284 GLY A C 1
ATOM 2267 O O . GLY A 1 284 ? 1.433 -25.230 0.755 1.00 96.88 284 GLY A O 1
ATOM 2268 N N . LEU A 1 285 ? 0.101 -23.447 1.079 1.00 97.00 285 LEU A N 1
ATOM 2269 C CA . LEU A 1 285 ? 0.654 -22.584 0.037 1.00 97.00 285 LEU A CA 1
ATOM 2270 C C . LEU A 1 285 ? 1.292 -21.324 0.640 1.00 97.00 285 LEU A C 1
ATOM 2272 O O . LEU A 1 285 ? 0.899 -20.824 1.690 1.00 97.00 285 LEU A O 1
ATOM 2276 N N . LYS A 1 286 ? 2.281 -20.770 -0.050 1.00 95.12 286 LYS A N 1
ATOM 2277 C CA . LYS A 1 286 ? 2.755 -19.399 0.141 1.00 95.12 286 LYS A CA 1
ATOM 2278 C C . LYS A 1 286 ? 2.228 -18.582 -1.028 1.00 95.12 286 LYS A C 1
ATOM 2280 O O . LYS A 1 286 ? 2.413 -18.988 -2.171 1.00 95.12 286 LYS A O 1
ATOM 2285 N N . PHE A 1 287 ? 1.622 -17.445 -0.726 1.00 95.44 287 PHE A N 1
ATOM 2286 C CA . PHE A 1 287 ? 1.160 -16.466 -1.702 1.00 95.44 287 PHE A CA 1
ATOM 2287 C C . PHE A 1 287 ? 1.744 -15.098 -1.347 1.00 95.44 287 PHE A C 1
ATOM 2289 O O . PHE A 1 287 ? 1.743 -14.721 -0.174 1.00 95.44 287 PHE A O 1
ATOM 2296 N N . ASP A 1 288 ? 2.236 -14.374 -2.342 1.00 93.25 288 ASP A N 1
ATOM 2297 C CA . ASP A 1 288 ? 2.421 -12.924 -2.326 1.00 93.25 288 ASP A CA 1
ATOM 2298 C C . ASP A 1 288 ? 2.436 -12.394 -3.774 1.00 93.25 288 ASP A C 1
ATOM 2300 O O . ASP A 1 288 ? 2.169 -13.144 -4.714 1.00 93.25 288 ASP A O 1
ATOM 2304 N N . SER A 1 289 ? 2.711 -11.103 -3.981 1.00 93.19 289 SER A N 1
ATOM 2305 C CA . SER A 1 289 ? 2.757 -10.523 -5.331 1.00 93.19 289 SER A CA 1
ATOM 2306 C C . SER A 1 289 ? 3.820 -11.161 -6.233 1.00 93.19 289 SER A C 1
ATOM 2308 O O . SER A 1 289 ? 3.701 -11.088 -7.453 1.00 93.19 289 SER A O 1
ATOM 2310 N N . GLY A 1 290 ? 4.824 -11.825 -5.658 1.00 91.31 290 GLY A N 1
ATOM 2311 C CA . GLY A 1 290 ? 5.854 -12.565 -6.378 1.00 91.31 290 GLY A CA 1
ATOM 2312 C C . GLY A 1 290 ? 5.487 -14.012 -6.726 1.00 91.31 290 GLY A C 1
ATOM 2313 O O . GLY A 1 290 ? 6.356 -14.717 -7.236 1.00 91.31 290 GLY A O 1
ATOM 2314 N N . GLY A 1 291 ? 4.269 -14.489 -6.442 1.00 93.38 291 GLY A N 1
ATOM 2315 C CA . GLY A 1 291 ? 3.794 -15.790 -6.920 1.00 93.38 291 GLY A CA 1
ATOM 2316 C C . GLY A 1 291 ? 3.061 -16.652 -5.892 1.00 93.38 291 GLY A C 1
ATOM 2317 O O . GLY A 1 291 ? 2.814 -16.268 -4.748 1.00 93.38 291 GLY A O 1
ATOM 2318 N N . ILE A 1 292 ? 2.735 -17.875 -6.322 1.00 95.31 292 ILE A N 1
ATOM 2319 C CA . ILE A 1 292 ? 2.252 -18.959 -5.461 1.00 95.31 292 ILE A CA 1
ATOM 2320 C C . ILE A 1 292 ? 3.302 -20.072 -5.451 1.00 95.31 292 ILE A C 1
ATOM 2322 O O . ILE A 1 292 ? 3.759 -20.518 -6.503 1.00 95.31 292 ILE A O 1
ATOM 2326 N N . THR A 1 293 ? 3.661 -20.575 -4.272 1.00 94.75 293 THR A N 1
ATOM 2327 C CA . THR A 1 293 ? 4.502 -21.775 -4.125 1.00 94.75 293 THR A CA 1
ATOM 2328 C C . THR A 1 293 ? 3.915 -22.723 -3.095 1.00 94.75 293 THR A C 1
ATOM 2330 O O . THR A 1 293 ? 3.377 -22.293 -2.077 1.00 94.75 293 THR A O 1
ATOM 2333 N N . ARG A 1 294 ? 4.070 -24.028 -3.301 1.00 94.50 294 ARG A N 1
ATOM 2334 C CA . ARG A 1 294 ? 3.751 -25.029 -2.275 1.00 94.50 294 ARG A CA 1
ATOM 2335 C C . ARG A 1 294 ? 4.714 -24.920 -1.098 1.00 94.50 294 ARG A C 1
ATOM 2337 O O . ARG A 1 294 ? 5.916 -24.829 -1.303 1.00 94.50 294 ARG A O 1
ATOM 2344 N N . LEU A 1 295 ? 4.208 -24.992 0.132 1.00 93.12 295 LEU A N 1
ATOM 2345 C CA . LEU A 1 295 ? 5.059 -24.929 1.327 1.00 93.12 295 LEU A CA 1
ATOM 2346 C C . LEU A 1 295 ? 5.922 -26.181 1.511 1.00 93.12 295 LEU A C 1
ATOM 2348 O O . LEU A 1 295 ? 7.011 -26.083 2.060 1.00 93.12 295 LEU A O 1
ATOM 2352 N N . ARG A 1 296 ? 5.446 -27.350 1.063 1.00 93.81 296 ARG A N 1
ATOM 2353 C CA . ARG A 1 296 ? 6.136 -28.632 1.294 1.00 93.81 296 ARG A CA 1
ATOM 2354 C C . ARG A 1 296 ? 7.425 -28.821 0.491 1.00 93.81 296 ARG A C 1
ATOM 2356 O O . ARG A 1 296 ? 8.278 -29.587 0.910 1.00 93.81 296 ARG A O 1
ATOM 2363 N N . ASP A 1 297 ? 7.537 -28.187 -0.671 1.00 92.44 297 ASP A N 1
ATOM 2364 C CA . ASP A 1 297 ? 8.632 -28.417 -1.627 1.00 92.44 297 ASP A CA 1
ATOM 2365 C C . ASP A 1 297 ? 8.999 -27.176 -2.449 1.00 92.44 297 ASP A C 1
ATOM 2367 O O . ASP A 1 297 ? 9.720 -27.279 -3.436 1.00 92.44 297 ASP A O 1
ATOM 2371 N N . SER A 1 298 ? 8.462 -26.007 -2.094 1.00 90.44 298 SER A N 1
ATOM 2372 C CA . SER A 1 298 ? 8.711 -24.736 -2.782 1.00 90.44 298 SER A CA 1
ATOM 2373 C C . SER A 1 298 ? 8.365 -24.717 -4.279 1.00 90.44 298 SER A C 1
ATOM 2375 O O . SER A 1 298 ? 8.699 -23.755 -4.972 1.00 90.44 298 SER A O 1
ATOM 2377 N N . LYS A 1 299 ? 7.643 -25.725 -4.793 1.00 91.06 299 LYS A N 1
ATOM 2378 C CA . LYS A 1 299 ? 7.287 -25.808 -6.214 1.00 91.06 299 LYS A CA 1
ATOM 2379 C C . LYS A 1 299 ? 6.356 -24.646 -6.601 1.00 91.06 299 LYS A C 1
ATOM 2381 O O . LYS A 1 299 ? 5.318 -24.484 -5.944 1.00 91.06 299 LYS A O 1
ATOM 2386 N N . PRO A 1 300 ? 6.684 -23.860 -7.646 1.00 91.62 300 PRO A N 1
ATOM 2387 C CA . PRO A 1 300 ? 5.847 -22.753 -8.090 1.00 91.62 300 PRO A CA 1
ATOM 2388 C C . PRO A 1 300 ? 4.546 -23.242 -8.729 1.00 91.62 300 PRO A C 1
ATOM 2390 O O . PRO A 1 300 ? 4.497 -24.298 -9.366 1.00 91.62 300 PRO A O 1
ATOM 2393 N N . ILE A 1 301 ? 3.495 -22.446 -8.557 1.00 94.69 301 ILE A N 1
ATOM 2394 C CA . ILE A 1 301 ? 2.189 -22.604 -9.190 1.00 94.69 301 ILE A CA 1
ATOM 2395 C C . ILE A 1 301 ? 1.918 -21.311 -9.958 1.00 94.69 301 ILE A C 1
ATOM 2397 O O . ILE A 1 301 ? 1.780 -20.247 -9.359 1.00 94.69 301 ILE A O 1
ATOM 2401 N N . VAL A 1 302 ? 1.869 -21.417 -11.284 1.00 94.81 302 VAL A N 1
ATOM 2402 C CA . VAL A 1 302 ? 1.572 -20.294 -12.181 1.00 94.81 302 VAL A CA 1
ATOM 2403 C C . VAL A 1 302 ? 0.056 -20.167 -12.347 1.00 94.81 302 VAL A C 1
ATOM 2405 O O . VAL A 1 302 ? -0.654 -21.176 -12.356 1.00 94.81 302 VAL A O 1
ATOM 2408 N N . ALA A 1 303 ? -0.414 -18.928 -12.463 1.00 96.00 303 ALA A N 1
ATOM 2409 C CA . ALA A 1 303 ? -1.789 -18.571 -12.789 1.00 96.00 303 ALA A CA 1
ATOM 2410 C C . ALA A 1 303 ? -1.785 -17.573 -13.955 1.00 96.00 303 ALA A C 1
ATOM 2412 O O . ALA A 1 303 ? -0.897 -16.720 -14.027 1.00 96.00 303 ALA A O 1
ATOM 2413 N N . TYR A 1 304 ? -2.769 -17.684 -14.846 1.00 96.19 304 TYR A N 1
ATOM 2414 C CA . TYR A 1 304 ? -2.891 -16.887 -16.074 1.00 96.19 304 TYR A CA 1
ATOM 2415 C C . TYR A 1 304 ? -4.082 -15.918 -16.070 1.00 96.19 304 TYR A C 1
ATOM 2417 O O . TYR A 1 304 ? -4.350 -15.274 -17.083 1.00 96.19 304 TYR A O 1
ATOM 2425 N N . SER A 1 305 ? -4.764 -15.795 -14.933 1.00 98.19 305 SER A N 1
ATOM 2426 C CA . SER A 1 305 ? -5.771 -14.774 -14.643 1.00 98.19 305 SER A CA 1
ATOM 2427 C C . SER A 1 305 ? -5.879 -14.564 -13.130 1.00 98.19 305 SER A C 1
ATOM 2429 O O . SER A 1 305 ? -5.332 -15.351 -12.346 1.00 98.19 305 SER A O 1
ATOM 2431 N N . GLU A 1 306 ? -6.586 -13.524 -12.680 1.00 97.81 306 GLU A N 1
ATOM 2432 C CA . GLU A 1 306 ? -6.869 -13.396 -11.248 1.00 97.81 306 GLU A CA 1
ATOM 2433 C C . GLU A 1 306 ? -7.804 -14.512 -10.761 1.00 97.81 306 GLU A C 1
ATOM 2435 O O . GLU A 1 306 ? -7.601 -15.054 -9.680 1.00 97.81 306 GLU A O 1
ATOM 2440 N N . GLU A 1 307 ? -8.795 -14.907 -11.556 1.00 98.56 307 GLU A N 1
ATOM 2441 C CA . GLU A 1 307 ? -9.712 -16.008 -11.257 1.00 98.56 307 GLU A CA 1
ATOM 2442 C C . GLU A 1 307 ? -8.943 -17.307 -11.004 1.00 98.56 307 GLU A C 1
ATOM 2444 O O . GLU A 1 307 ? -9.244 -18.035 -10.054 1.00 98.56 307 GLU A O 1
ATOM 2449 N N . GLU A 1 308 ? -7.899 -17.56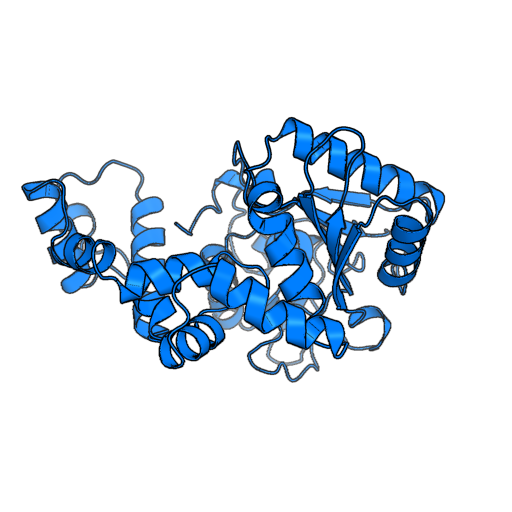8 -11.796 1.00 98.50 308 GLU A N 1
ATOM 2450 C CA . GLU A 1 308 ? -7.000 -18.690 -11.558 1.00 98.50 308 GLU A CA 1
ATOM 2451 C C . GLU A 1 308 ? -6.215 -18.534 -10.254 1.00 98.50 308 GLU A C 1
ATOM 2453 O O . GLU A 1 308 ? -6.088 -19.518 -9.527 1.00 98.50 308 GLU A O 1
ATOM 2458 N N . VAL A 1 309 ? -5.736 -17.334 -9.899 1.00 98.50 309 VAL A N 1
ATOM 2459 C CA . VAL A 1 309 ? -5.091 -17.100 -8.590 1.00 98.50 309 VAL A CA 1
ATOM 2460 C C . VAL A 1 309 ? -6.032 -17.515 -7.458 1.00 98.50 309 VAL A C 1
ATOM 2462 O O . VAL A 1 309 ? -5.646 -18.317 -6.608 1.00 98.50 309 VAL A O 1
ATOM 2465 N N . PHE A 1 310 ? -7.282 -17.044 -7.466 1.00 98.56 310 PHE A N 1
ATOM 2466 C CA . PHE A 1 310 ? -8.268 -17.411 -6.443 1.00 98.56 310 PHE A CA 1
ATOM 2467 C C . PHE A 1 310 ? -8.581 -18.912 -6.457 1.00 98.56 310 PHE A C 1
ATOM 2469 O O . PHE A 1 310 ? -8.573 -19.546 -5.399 1.00 98.56 310 PHE A O 1
ATOM 2476 N N . SER A 1 311 ? -8.765 -19.511 -7.637 1.00 98.38 311 SER A N 1
ATOM 2477 C CA . SER A 1 311 ? -9.013 -20.949 -7.776 1.00 98.38 311 SER A CA 1
ATOM 2478 C C . SER A 1 311 ? -7.857 -21.795 -7.228 1.00 98.38 311 SER A C 1
ATOM 2480 O O . SER A 1 311 ? -8.101 -22.745 -6.483 1.00 98.38 311 SER A O 1
ATOM 2482 N N . LYS A 1 312 ? -6.593 -21.435 -7.506 1.00 97.94 312 LYS A N 1
ATOM 2483 C CA . LYS A 1 312 ? -5.409 -22.129 -6.960 1.00 97.94 312 LYS A CA 1
ATOM 2484 C C . LYS A 1 312 ? -5.281 -21.982 -5.446 1.00 97.94 312 LYS A C 1
ATOM 2486 O O . LYS A 1 312 ? -4.690 -22.851 -4.811 1.00 97.94 312 LYS A O 1
ATOM 2491 N N . LEU A 1 313 ? -5.848 -20.923 -4.871 1.00 97.88 313 LEU A N 1
ATOM 2492 C CA . LEU A 1 313 ? -5.968 -20.734 -3.425 1.00 97.88 313 LEU A CA 1
ATOM 2493 C C . LEU A 1 313 ? -7.219 -21.406 -2.830 1.00 97.88 313 LEU A C 1
ATOM 2495 O O . LEU A 1 313 ? -7.433 -21.319 -1.622 1.00 97.88 313 LEU A O 1
ATOM 2499 N N . GLY A 1 314 ? -8.043 -22.084 -3.635 1.00 97.62 314 GLY A N 1
ATOM 2500 C CA . GLY A 1 314 ? -9.270 -22.741 -3.178 1.00 97.62 314 GLY A CA 1
ATOM 2501 C C . GLY A 1 314 ? -10.378 -21.760 -2.788 1.00 97.62 314 GLY A C 1
ATOM 2502 O O . GLY A 1 314 ? -11.180 -22.056 -1.905 1.00 97.62 314 GLY A O 1
ATOM 2503 N N . LEU A 1 315 ? -10.407 -20.577 -3.404 1.00 97.94 315 LEU A N 1
ATOM 2504 C CA . LEU A 1 315 ? -11.376 -19.518 -3.136 1.00 97.94 315 LEU A CA 1
ATOM 2505 C C . LEU A 1 315 ? -12.224 -19.218 -4.373 1.00 97.94 315 LEU A C 1
ATOM 2507 O O . LEU A 1 315 ? -11.789 -19.388 -5.511 1.00 97.94 315 LEU A O 1
ATOM 2511 N N . LYS A 1 316 ? -13.438 -18.713 -4.137 1.00 98.00 316 LYS A N 1
ATOM 2512 C CA . LYS A 1 316 ? -14.217 -18.048 -5.187 1.00 98.00 316 LYS A CA 1
ATOM 2513 C C . LYS A 1 316 ? -13.545 -16.725 -5.545 1.00 98.00 316 LYS A C 1
ATOM 2515 O O . LYS A 1 316 ? -13.004 -16.059 -4.661 1.00 98.00 316 LYS A O 1
ATOM 2520 N N . TYR A 1 317 ? -13.607 -16.353 -6.820 1.00 98.31 317 TYR A N 1
ATOM 2521 C CA . TYR A 1 317 ? -13.124 -15.054 -7.270 1.00 98.31 317 TYR A CA 1
ATOM 2522 C C . TYR A 1 317 ? -13.893 -13.918 -6.586 1.00 98.31 317 TYR A C 1
ATOM 2524 O O . TYR A 1 317 ? -15.101 -14.019 -6.360 1.00 98.31 317 TYR A O 1
ATOM 2532 N N . VAL A 1 318 ? -13.171 -12.856 -6.236 1.00 97.69 318 VAL A N 1
ATOM 2533 C CA . VAL A 1 318 ? -13.720 -11.641 -5.632 1.00 97.69 318 VAL A CA 1
ATOM 2534 C C . VAL A 1 318 ? -13.321 -10.470 -6.518 1.00 97.69 318 VAL A C 1
ATOM 2536 O O . VAL A 1 318 ? -12.125 -10.202 -6.668 1.00 97.69 318 VAL A O 1
ATOM 2539 N N . GLU A 1 319 ? -14.304 -9.762 -7.075 1.00 98.19 319 GLU A N 1
ATOM 2540 C CA . GLU A 1 319 ? -14.052 -8.574 -7.903 1.00 98.19 319 GLU A CA 1
ATOM 2541 C C . GLU A 1 319 ? -13.240 -7.522 -7.130 1.00 98.19 319 GLU A C 1
ATOM 2543 O O . GLU A 1 319 ? -13.418 -7.392 -5.910 1.00 98.19 319 GLU A O 1
ATOM 2548 N N . PRO A 1 320 ? -12.351 -6.761 -7.792 1.00 98.19 320 PRO A N 1
ATOM 2549 C CA . PRO A 1 320 ? -11.512 -5.746 -7.152 1.00 98.19 320 PRO A CA 1
ATOM 2550 C C . PRO A 1 320 ? -12.264 -4.761 -6.244 1.00 98.19 320 PRO A C 1
ATOM 2552 O O . PRO A 1 320 ? -11.775 -4.416 -5.164 1.00 98.19 320 PRO A O 1
ATOM 2555 N N . GLU A 1 321 ? -13.466 -4.338 -6.632 1.00 97.06 321 GLU A N 1
ATOM 2556 C CA . GLU A 1 321 ? -14.325 -3.400 -5.901 1.00 97.06 321 GLU A CA 1
ATOM 2557 C C . GLU A 1 321 ? -14.764 -3.948 -4.534 1.00 97.06 321 GLU A C 1
ATOM 2559 O O . GLU A 1 321 ? -14.947 -3.185 -3.578 1.00 97.06 321 GLU A O 1
ATOM 2564 N N . PHE A 1 322 ? -14.849 -5.274 -4.393 1.00 96.50 322 PHE A N 1
ATOM 2565 C CA . PHE A 1 322 ? -15.193 -5.944 -3.138 1.00 96.50 322 PHE A CA 1
ATOM 2566 C C . PHE A 1 322 ? -13.976 -6.234 -2.246 1.00 96.50 322 PHE A C 1
ATOM 2568 O O . PHE A 1 322 ? -14.129 -6.752 -1.140 1.00 96.50 322 PHE A O 1
ATOM 2575 N N . ARG A 1 323 ? -12.759 -5.846 -2.656 1.00 97.19 323 ARG A N 1
ATOM 2576 C CA . ARG A 1 323 ? -11.515 -6.064 -1.885 1.00 97.19 323 ARG A CA 1
ATOM 2577 C C . ARG A 1 323 ? -11.167 -4.908 -0.938 1.00 97.19 323 ARG A C 1
ATOM 2579 O O . ARG A 1 323 ? -10.035 -4.791 -0.469 1.00 97.19 323 ARG A O 1
ATOM 2586 N N . ASN A 1 324 ? -12.119 -4.017 -0.649 1.00 96.38 324 ASN A N 1
ATOM 2587 C CA . ASN A 1 324 ? -11.937 -2.822 0.186 1.00 96.38 324 ASN A CA 1
ATOM 2588 C C . ASN A 1 324 ? -12.031 -3.116 1.703 1.00 96.38 324 ASN A C 1
ATOM 2590 O O . ASN A 1 324 ? -12.866 -2.543 2.405 1.00 96.38 324 ASN A O 1
ATOM 2594 N N . ALA A 1 325 ? -11.151 -3.979 2.222 1.00 95.38 325 ALA A N 1
ATOM 2595 C CA . ALA A 1 325 ? -11.177 -4.454 3.614 1.00 95.38 325 ALA A CA 1
ATOM 2596 C C . ALA A 1 325 ? -10.534 -3.502 4.651 1.00 95.38 325 ALA A C 1
ATOM 2598 O O . ALA A 1 325 ? -10.743 -3.673 5.850 1.00 95.38 325 ALA A O 1
ATOM 2599 N N . ASP A 1 326 ? -9.762 -2.501 4.217 1.00 88.19 326 ASP A N 1
ATOM 2600 C CA . ASP A 1 326 ? -9.164 -1.488 5.107 1.00 88.19 326 ASP A CA 1
ATOM 2601 C C . ASP A 1 326 ? -10.119 -0.325 5.422 1.00 88.19 326 ASP A C 1
ATOM 2603 O O . ASP A 1 326 ? -11.219 -0.249 4.878 1.00 88.19 326 ASP A O 1
ATOM 2607 N N . VAL A 1 327 ? -9.675 0.601 6.282 1.00 76.31 327 VAL A N 1
ATOM 2608 C CA . VAL A 1 327 ? -10.346 1.892 6.539 1.00 76.31 327 VAL A CA 1
ATOM 2609 C C . VAL A 1 327 ? -10.387 2.757 5.285 1.00 76.31 327 VAL A C 1
ATOM 2611 O O . VAL A 1 327 ? -9.340 2.874 4.604 1.00 76.31 327 VAL A O 1
#

pLDDT: mean 92.05, std 11.65, range [34.78, 98.81]